Protein AF-A0A9P8I320-F1 (afdb_monomer_lite)

Foldseek 3Di:
DDDDDPPDDDDDDDDDDDDDDFDWDDFADDDDDDDDDDDDDDDDDPDDDDDDDDDDDDDDDDPPDDPPGTDGDGDDDDPVDDPDDDDCVVQAEDEDEALLVLLDPVVLVVVLVCCVPRNYAEYEYAHCQECSCVQWDADPVGDIDGDCPSVVSSQCSQVVSNHHYPDDPDDHYPSRDPDDDDPD

InterPro domains:
  IPR017853 Glycoside hydrolase superfamily [SSF51445] (92-182)
  IPR049166 Glycosyl hydrolases family 39, N-terminal catalytic domain [PF01229] (92-184)

Structure (mmCIF, N/CA/C/O backbone):
data_AF-A0A9P8I320-F1
#
_entry.id   AF-A0A9P8I320-F1
#
loop_
_atom_site.group_PDB
_atom_site.id
_atom_site.type_symbol
_atom_site.label_atom_id
_atom_site.label_alt_id
_atom_site.label_comp_id
_atom_site.label_asym_id
_atom_site.label_entity_id
_atom_site.label_seq_id
_atom_site.pdbx_PDB_ins_code
_atom_site.Cartn_x
_atom_site.Cartn_y
_atom_site.Cartn_z
_atom_site.occupancy
_atom_site.B_iso_or_equiv
_atom_site.auth_seq_id
_atom_site.auth_comp_id
_atom_site.auth_asym_id
_atom_site.auth_atom_id
_atom_site.pdbx_PDB_model_num
ATOM 1 N N . MET A 1 1 ? -2.604 4.672 -58.385 1.00 36.62 1 MET A N 1
ATOM 2 C CA . MET A 1 1 ? -2.497 5.898 -57.570 1.00 36.62 1 MET A CA 1
ATOM 3 C C . MET A 1 1 ? -2.166 5.416 -56.164 1.00 36.62 1 MET A C 1
ATOM 5 O O . MET A 1 1 ? -3.071 4.980 -55.477 1.00 36.62 1 MET A O 1
ATOM 9 N N . HIS A 1 2 ? -0.902 5.198 -55.786 1.00 30.98 2 HIS A N 1
ATOM 10 C CA . HIS A 1 2 ? 0.285 6.032 -56.037 1.00 30.98 2 HIS A CA 1
ATOM 11 C C . HIS A 1 2 ? 0.035 7.475 -55.585 1.00 30.98 2 HIS A C 1
ATOM 13 O O . HIS A 1 2 ? -0.591 8.242 -56.312 1.00 30.98 2 HIS A O 1
ATOM 19 N N . LEU A 1 3 ? 0.499 7.769 -54.370 1.00 36.59 3 LEU A N 1
ATOM 20 C CA . LEU A 1 3 ? 0.834 9.095 -53.864 1.00 36.59 3 LEU A CA 1
ATOM 21 C C . LEU A 1 3 ? 2.359 9.098 -53.687 1.00 36.59 3 LEU A C 1
ATOM 23 O O . LEU A 1 3 ? 2.920 8.080 -53.276 1.00 36.59 3 LEU A O 1
ATOM 27 N N . ASN A 1 4 ? 3.019 10.175 -54.104 1.00 37.72 4 ASN A N 1
ATOM 28 C CA . ASN A 1 4 ? 4.447 10.145 -54.418 1.00 37.72 4 ASN A CA 1
ATOM 29 C C . ASN A 1 4 ? 5.368 10.414 -53.222 1.00 37.72 4 ASN A C 1
ATOM 31 O O . ASN A 1 4 ? 5.025 11.150 -52.300 1.00 37.72 4 ASN A O 1
ATOM 35 N N . ASN A 1 5 ? 6.588 9.879 -53.328 1.00 41.97 5 ASN A N 1
ATOM 36 C CA . ASN A 1 5 ? 7.762 10.354 -52.602 1.00 41.97 5 ASN A CA 1
ATOM 37 C C . ASN A 1 5 ? 8.353 11.561 -53.346 1.00 41.97 5 ASN A C 1
ATOM 39 O O . ASN A 1 5 ? 9.176 11.362 -54.233 1.00 41.97 5 ASN A O 1
ATOM 43 N N . ASP A 1 6 ? 7.974 12.780 -52.973 1.00 44.53 6 ASP A N 1
ATOM 44 C CA . ASP A 1 6 ? 8.584 14.011 -53.495 1.00 44.53 6 ASP A CA 1
ATOM 45 C C . ASP A 1 6 ? 8.887 14.974 -52.331 1.00 44.53 6 ASP A C 1
ATOM 47 O O . ASP A 1 6 ? 8.221 15.985 -52.160 1.00 44.53 6 ASP A O 1
ATOM 51 N N . ASP A 1 7 ? 9.852 14.577 -51.490 1.00 38.03 7 ASP A N 1
ATOM 52 C CA . ASP A 1 7 ? 10.744 15.451 -50.691 1.00 38.03 7 ASP A CA 1
ATOM 53 C C . ASP A 1 7 ? 11.932 14.624 -50.121 1.00 38.03 7 ASP A C 1
ATOM 55 O O . ASP A 1 7 ? 12.409 14.808 -49.002 1.00 38.03 7 ASP A O 1
ATOM 59 N N . VAL A 1 8 ? 12.420 13.651 -50.907 1.00 40.72 8 VAL A N 1
ATOM 60 C CA . VAL A 1 8 ? 13.614 12.847 -50.585 1.00 40.72 8 VAL A CA 1
ATOM 61 C C . VAL A 1 8 ? 14.786 13.360 -51.416 1.00 40.72 8 VAL A C 1
ATOM 63 O O . VAL A 1 8 ? 15.060 12.860 -52.508 1.00 40.72 8 VAL A O 1
ATOM 66 N N . GLU A 1 9 ? 15.498 14.358 -50.897 1.00 37.97 9 GLU A N 1
ATOM 67 C CA . GLU A 1 9 ? 16.733 14.830 -51.524 1.00 37.97 9 GLU A CA 1
ATOM 68 C C . GLU A 1 9 ? 17.859 13.803 -51.286 1.00 37.97 9 GLU A C 1
ATOM 70 O O . GLU A 1 9 ? 18.467 13.730 -50.215 1.00 37.97 9 GLU A O 1
ATOM 75 N N . GLN A 1 10 ? 18.123 12.949 -52.282 1.00 34.44 10 GLN A N 1
ATOM 76 C CA . GLN A 1 10 ? 19.223 11.985 -52.214 1.00 34.44 10 GLN A CA 1
ATOM 77 C C . GLN A 1 10 ? 20.582 12.680 -52.355 1.00 34.44 10 GLN A C 1
ATOM 79 O O . GLN A 1 10 ? 21.052 12.939 -53.464 1.00 34.44 10 GLN A O 1
ATOM 84 N N . VAL A 1 11 ? 21.286 12.868 -51.238 1.00 38.50 11 VAL A N 1
ATOM 85 C CA . VAL A 1 11 ? 22.721 13.179 -51.257 1.00 38.50 11 VAL A CA 1
ATOM 86 C C . VAL A 1 11 ? 23.528 11.879 -51.266 1.00 38.50 11 VAL A C 1
ATOM 88 O O . VAL A 1 11 ? 23.790 11.261 -50.236 1.00 38.50 11 VAL A O 1
ATOM 91 N N . SER A 1 12 ? 23.942 11.460 -52.461 1.00 36.41 12 SER A N 1
ATOM 92 C CA . SER A 1 12 ? 24.859 10.334 -52.655 1.00 36.41 12 SER A CA 1
ATOM 93 C C . SER A 1 12 ? 26.286 10.692 -52.224 1.00 36.41 12 SER A C 1
ATOM 95 O O . SER A 1 12 ? 26.974 11.400 -52.961 1.00 36.41 12 SER A O 1
ATOM 97 N N . GLN A 1 13 ? 26.789 10.099 -51.134 1.00 37.16 13 GLN A N 1
ATOM 98 C CA . GLN A 1 13 ? 28.230 9.862 -50.951 1.00 37.16 13 GLN A CA 1
ATOM 99 C C . GLN A 1 13 ? 28.516 8.482 -50.335 1.00 37.16 13 GLN A C 1
ATOM 101 O O . GLN A 1 13 ? 27.941 8.088 -49.325 1.00 37.16 13 GLN A O 1
ATOM 106 N N . HIS A 1 14 ? 29.443 7.749 -50.957 1.00 33.88 14 HIS A N 1
ATOM 107 C CA . HIS A 1 14 ? 30.039 6.529 -50.410 1.00 33.88 14 HIS A CA 1
ATOM 108 C C . HIS A 1 14 ? 31.006 6.882 -49.267 1.00 33.88 14 HIS A C 1
ATOM 110 O O . HIS A 1 14 ? 31.969 7.613 -49.486 1.00 33.88 14 HIS A O 1
ATOM 116 N N . GLY A 1 15 ? 30.822 6.294 -48.083 1.00 30.23 15 GLY A N 1
ATOM 117 C CA . GLY A 1 15 ? 31.785 6.404 -46.984 1.00 30.23 15 GLY A CA 1
ATOM 118 C C . GLY A 1 15 ? 31.356 5.605 -45.755 1.00 30.23 15 GLY A C 1
ATOM 119 O O . GLY A 1 15 ? 30.268 5.812 -45.230 1.00 30.23 15 GLY A O 1
ATOM 120 N N . LYS A 1 16 ? 32.200 4.677 -45.287 1.00 37.59 16 LYS A N 1
ATOM 121 C CA . LYS A 1 16 ? 31.964 3.944 -44.031 1.00 37.59 16 LYS A CA 1
ATOM 122 C C . LYS A 1 16 ? 32.270 4.856 -42.837 1.00 37.59 16 LYS A C 1
ATOM 124 O O . LYS A 1 16 ? 33.415 5.271 -42.687 1.00 37.59 16 LYS A O 1
ATOM 129 N N . GLY A 1 17 ? 31.291 5.100 -41.969 1.00 32.34 17 GLY A N 1
ATOM 130 C CA . GLY A 1 17 ? 31.476 5.807 -40.697 1.00 32.34 17 GLY A CA 1
ATOM 131 C C . GLY A 1 17 ? 30.139 6.125 -40.025 1.00 32.34 17 GLY A C 1
ATOM 132 O O . GLY A 1 17 ? 29.169 6.408 -40.722 1.00 32.34 17 GLY A O 1
ATOM 133 N N . ASN A 1 18 ? 30.083 6.037 -38.691 1.00 36.25 18 ASN A N 1
ATOM 134 C CA . ASN A 1 18 ? 28.855 6.192 -37.900 1.00 36.25 18 ASN A CA 1
ATOM 135 C C . ASN A 1 18 ? 28.077 7.477 -38.236 1.00 36.25 18 ASN A C 1
ATOM 137 O O . ASN A 1 18 ? 28.612 8.583 -38.145 1.00 36.25 18 ASN A O 1
ATOM 141 N N . GLN A 1 19 ? 26.787 7.320 -38.540 1.00 34.03 19 GLN A N 1
ATOM 142 C CA . GLN A 1 19 ? 25.822 8.419 -38.571 1.00 34.03 19 GLN A CA 1
ATOM 143 C C . GLN A 1 19 ? 25.541 8.869 -37.131 1.00 34.03 19 GLN A C 1
ATOM 145 O O . GLN A 1 19 ? 25.132 8.059 -36.301 1.00 34.03 19 GLN A O 1
ATOM 150 N N . VAL A 1 20 ? 25.745 10.153 -36.837 1.00 36.03 20 VAL A N 1
ATOM 151 C CA . VAL A 1 20 ? 25.379 10.769 -35.5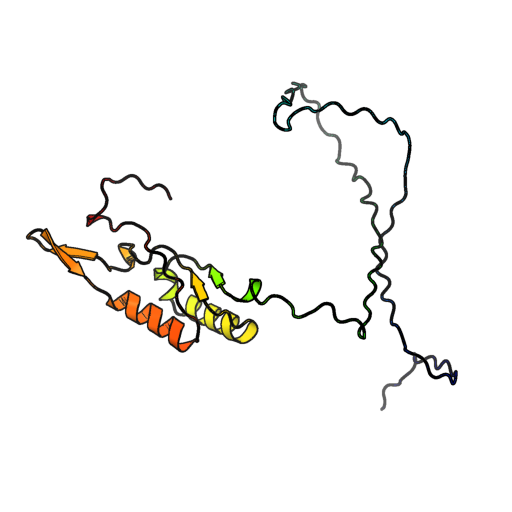52 1.00 36.03 20 VAL A CA 1
ATOM 152 C C . VAL A 1 20 ? 24.283 11.794 -35.822 1.00 36.03 20 VAL A C 1
ATOM 154 O O . VAL A 1 20 ? 24.563 12.884 -36.322 1.00 36.03 20 VAL A O 1
ATOM 157 N N . GLU A 1 21 ? 23.034 11.461 -35.494 1.00 34.62 21 GLU A N 1
ATOM 158 C CA . GLU A 1 21 ? 21.937 12.428 -35.563 1.00 34.62 21 GLU A CA 1
ATOM 159 C C . GLU A 1 21 ? 22.070 13.485 -34.459 1.00 34.62 21 GLU A C 1
ATOM 161 O O . GLU A 1 21 ? 22.210 13.179 -33.275 1.00 34.62 21 GLU A O 1
ATOM 166 N N . VAL A 1 22 ? 22.006 14.761 -34.852 1.00 37.31 22 VAL A N 1
ATOM 167 C CA . VAL A 1 22 ? 22.115 15.906 -33.938 1.00 37.31 22 VAL A CA 1
ATOM 168 C C . VAL A 1 22 ? 20.799 16.679 -33.924 1.00 37.31 22 VAL A C 1
ATOM 170 O O . VAL A 1 22 ? 20.597 17.614 -34.701 1.00 37.31 22 VAL A O 1
ATOM 173 N N . LEU A 1 23 ? 19.912 16.322 -32.994 1.00 33.72 23 LEU A N 1
ATOM 174 C CA . LEU A 1 23 ? 18.672 17.059 -32.744 1.00 33.72 23 LEU A CA 1
ATOM 175 C C . LEU A 1 23 ? 18.981 18.430 -32.109 1.00 33.72 23 LEU A C 1
ATOM 177 O O . LEU A 1 23 ? 19.353 18.537 -30.940 1.00 33.72 23 LEU A O 1
ATOM 181 N N . LYS A 1 24 ? 18.830 19.506 -32.892 1.00 29.12 24 LYS A N 1
ATOM 182 C CA . LYS A 1 24 ? 19.035 20.896 -32.447 1.00 29.12 24 LYS A CA 1
ATOM 183 C C . LYS A 1 24 ? 17.760 21.489 -31.839 1.00 29.12 24 LYS A C 1
ATOM 185 O O . LYS A 1 24 ? 16.979 22.125 -32.543 1.00 29.12 24 LYS A O 1
ATOM 190 N N . LEU A 1 25 ? 17.597 21.380 -30.521 1.00 31.30 25 LEU A N 1
ATOM 191 C CA . LEU A 1 25 ? 16.620 22.193 -29.787 1.00 31.30 25 LEU A CA 1
ATOM 192 C C . LEU A 1 25 ? 17.207 23.595 -29.535 1.00 31.30 25 LEU A C 1
ATOM 194 O O . LEU A 1 25 ? 18.276 23.713 -28.938 1.00 31.30 25 LEU A O 1
ATOM 198 N N . LYS A 1 26 ? 16.552 24.657 -30.026 1.00 28.31 26 LYS A N 1
ATOM 199 C CA . LYS A 1 26 ? 17.122 26.017 -30.094 1.00 28.31 26 LYS A CA 1
ATOM 200 C C . LYS A 1 26 ? 16.506 26.953 -29.050 1.00 28.31 26 LYS A C 1
ATOM 202 O O . LYS A 1 26 ? 15.301 27.162 -29.025 1.00 28.31 26 LYS A O 1
ATOM 207 N N . VAL A 1 27 ? 17.357 27.494 -28.185 1.00 36.00 27 VAL A N 1
ATOM 208 C CA . VAL A 1 27 ? 16.998 28.145 -26.913 1.00 36.00 27 VAL A CA 1
ATOM 209 C C . VAL A 1 27 ? 18.126 29.212 -26.689 1.00 36.00 27 VAL A C 1
ATOM 211 O O . VAL A 1 27 ? 19.282 28.818 -26.578 1.00 36.00 27 VAL A O 1
ATOM 214 N N . ALA A 1 28 ? 17.905 30.541 -26.751 1.00 32.84 28 ALA A N 1
ATOM 215 C CA . ALA A 1 28 ? 18.996 31.553 -26.894 1.00 32.84 28 ALA A CA 1
ATOM 216 C C . ALA A 1 28 ? 19.154 32.607 -25.756 1.00 32.84 28 ALA A C 1
ATOM 218 O O . ALA A 1 28 ? 18.221 33.357 -25.471 1.00 32.84 28 ALA A O 1
ATOM 219 N N . CYS A 1 29 ? 20.349 32.695 -25.141 1.00 29.56 29 CYS A N 1
ATOM 220 C CA . CYS A 1 29 ? 20.708 33.616 -24.047 1.00 29.56 29 CYS A CA 1
ATOM 221 C C . CYS A 1 29 ? 22.223 33.907 -24.032 1.00 29.56 29 CYS A C 1
ATOM 223 O O . CYS A 1 29 ? 23.034 32.983 -24.070 1.00 29.56 29 CYS A O 1
ATOM 225 N N . LEU A 1 30 ? 22.580 35.191 -23.954 1.00 36.81 30 LEU A N 1
ATOM 226 C CA . LEU A 1 30 ? 23.921 35.782 -23.811 1.00 36.81 30 LEU A CA 1
ATOM 227 C C . LEU A 1 30 ? 23.720 36.935 -22.799 1.00 36.81 30 LEU A C 1
ATOM 229 O O . LEU A 1 30 ? 22.778 37.697 -22.980 1.00 36.81 30 LEU A O 1
ATOM 233 N N . GLY A 1 31 ? 24.399 37.050 -21.651 1.00 40.03 31 GLY A N 1
ATOM 234 C CA . GLY A 1 31 ? 25.850 37.191 -21.442 1.00 40.03 31 GLY A CA 1
ATOM 235 C C . GLY A 1 31 ? 26.200 38.693 -21.323 1.00 40.03 31 GLY A C 1
ATOM 236 O O . GLY A 1 31 ? 25.778 39.453 -22.182 1.00 40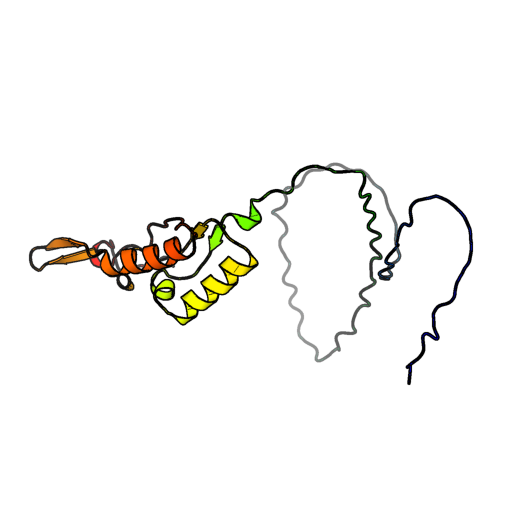.03 31 GLY A O 1
ATOM 237 N N . GLY A 1 32 ? 26.934 39.215 -20.328 1.00 39.69 32 GLY A N 1
ATOM 238 C CA . GLY A 1 32 ? 27.569 38.634 -19.131 1.00 39.69 32 GLY A CA 1
ATOM 239 C C . GLY A 1 32 ? 28.511 39.654 -18.432 1.00 39.69 32 GLY A C 1
ATOM 240 O O . GLY A 1 32 ? 28.557 40.804 -18.856 1.00 39.69 32 GLY A O 1
ATOM 241 N N . LEU A 1 33 ? 29.314 39.193 -17.450 1.00 37.56 33 LEU A N 1
ATOM 242 C CA . LEU A 1 33 ? 30.439 39.899 -16.765 1.00 37.56 33 LEU A CA 1
ATOM 243 C C . LEU A 1 33 ? 30.022 41.100 -15.863 1.00 37.56 33 LEU A C 1
ATOM 245 O O . LEU A 1 33 ? 28.975 41.692 -16.068 1.00 37.56 33 LEU A O 1
ATOM 249 N N . VAL A 1 34 ? 30.725 41.484 -14.783 1.00 34.09 34 VAL A N 1
ATOM 250 C CA . VAL A 1 34 ? 32.181 41.534 -14.501 1.00 34.09 34 VAL A CA 1
ATOM 251 C C . VAL A 1 34 ? 32.477 41.275 -13.002 1.00 34.09 34 VAL A C 1
ATOM 253 O O . VAL A 1 34 ? 31.677 41.665 -12.159 1.00 34.09 34 VAL A O 1
ATOM 256 N N . GLY A 1 35 ? 33.669 40.755 -12.658 1.00 28.66 35 GLY A N 1
ATOM 257 C CA . GLY A 1 35 ? 34.344 41.102 -11.387 1.00 28.66 35 GLY A CA 1
ATOM 258 C C . GLY A 1 35 ? 34.787 39.946 -10.481 1.00 28.66 35 GLY A C 1
ATOM 259 O O . GLY A 1 35 ? 33.994 39.412 -9.713 1.00 28.66 35 GLY A O 1
ATOM 260 N N . CYS A 1 36 ? 36.085 39.623 -10.487 1.00 32.25 36 CYS A N 1
ATOM 261 C CA . CYS A 1 36 ? 36.699 38.754 -9.475 1.00 32.25 36 CYS A CA 1
ATOM 262 C C . CYS A 1 36 ? 37.132 39.553 -8.235 1.00 32.25 36 CYS A C 1
ATOM 264 O O . CYS A 1 36 ? 37.856 40.537 -8.366 1.00 32.25 36 CYS A O 1
ATOM 266 N N . SER A 1 37 ? 36.831 39.045 -7.040 1.00 27.95 37 SER A N 1
ATOM 267 C CA . SER A 1 37 ? 37.691 39.212 -5.861 1.00 27.95 37 SER A CA 1
ATOM 268 C C . SER A 1 37 ? 37.492 38.031 -4.913 1.00 27.95 37 SER A C 1
ATOM 270 O O . SER A 1 37 ? 36.361 37.632 -4.645 1.00 27.95 37 SER A O 1
ATOM 272 N N . LEU A 1 38 ? 38.592 37.444 -4.440 1.00 36.81 38 LEU A N 1
ATOM 273 C CA . LEU A 1 38 ? 38.580 36.281 -3.559 1.00 36.81 38 LEU A CA 1
ATOM 274 C C . LEU A 1 38 ? 38.792 36.742 -2.109 1.00 36.81 38 LEU A C 1
ATOM 276 O O . LEU A 1 38 ? 39.918 37.032 -1.712 1.00 36.81 38 LEU A O 1
ATOM 280 N N . THR A 1 39 ? 37.732 36.774 -1.302 1.00 29.31 39 THR A N 1
ATOM 281 C CA . THR A 1 39 ? 37.835 36.959 0.155 1.00 29.31 39 THR A CA 1
ATOM 282 C C . THR A 1 39 ? 36.974 35.938 0.888 1.00 29.31 39 THR A C 1
ATOM 284 O O . THR A 1 39 ? 35.750 36.021 0.929 1.00 29.31 39 THR A O 1
ATOM 287 N N . TRP A 1 40 ? 37.641 34.956 1.495 1.00 31.84 40 TRP A N 1
ATOM 288 C CA . TRP A 1 40 ? 37.019 34.001 2.407 1.00 31.84 40 TRP A CA 1
ATOM 289 C C . TRP A 1 40 ? 36.684 34.677 3.740 1.00 31.84 40 TRP A C 1
ATOM 291 O O . TRP A 1 40 ? 37.588 34.990 4.510 1.00 31.84 40 TRP A O 1
ATOM 301 N N . LEU A 1 41 ? 35.395 34.826 4.044 1.00 35.44 41 LEU A N 1
ATOM 302 C CA . LEU A 1 41 ? 34.888 35.032 5.402 1.00 35.44 41 LEU A CA 1
ATOM 303 C C . LEU A 1 41 ? 33.567 34.272 5.552 1.00 35.44 41 LEU A C 1
ATOM 305 O O . LEU A 1 41 ? 32.597 34.541 4.845 1.00 35.44 41 LEU A O 1
ATOM 309 N N . ALA A 1 42 ? 33.539 33.297 6.458 1.00 39.78 42 ALA A N 1
ATOM 310 C CA . ALA A 1 42 ? 32.361 32.474 6.696 1.00 39.78 42 ALA A CA 1
ATOM 311 C C . ALA A 1 42 ? 31.256 33.274 7.409 1.00 39.78 42 ALA A C 1
ATOM 313 O O . ALA A 1 42 ? 31.505 33.901 8.438 1.00 39.78 42 ALA A O 1
ATOM 314 N N . ARG A 1 43 ? 30.019 33.190 6.906 1.00 35.66 43 ARG A N 1
ATOM 315 C CA . ARG A 1 43 ? 28.794 33.535 7.648 1.00 35.66 43 ARG A CA 1
ATOM 316 C C . ARG A 1 43 ? 27.776 32.397 7.471 1.00 35.66 43 ARG A C 1
ATOM 318 O O . ARG A 1 43 ? 27.620 31.927 6.343 1.00 35.66 43 ARG A O 1
ATOM 325 N N . PRO A 1 44 ? 27.128 31.909 8.545 1.00 37.50 44 PRO A N 1
ATOM 326 C CA . PRO A 1 44 ? 26.142 30.835 8.453 1.00 37.50 44 PRO A CA 1
ATOM 327 C C . PRO A 1 44 ? 24.846 31.298 7.766 1.00 37.50 44 PRO A C 1
ATOM 329 O O . PRO A 1 44 ? 24.483 32.469 7.800 1.00 37.50 44 PRO A O 1
ATOM 332 N N . MET A 1 45 ? 24.155 30.348 7.134 1.00 36.75 45 MET A N 1
ATOM 333 C CA . MET A 1 45 ? 23.139 30.577 6.092 1.00 36.75 45 MET A CA 1
ATOM 334 C C . MET A 1 45 ? 21.747 31.020 6.594 1.00 36.75 45 MET A C 1
ATOM 336 O O . MET A 1 45 ? 20.838 31.154 5.785 1.00 36.75 45 MET A O 1
ATOM 340 N N . TRP A 1 46 ? 21.543 31.216 7.900 1.00 46.53 46 TRP A N 1
ATOM 341 C CA . TRP A 1 46 ? 20.199 31.369 8.485 1.00 46.53 46 TRP A CA 1
ATOM 342 C C . TRP A 1 46 ? 19.873 32.767 9.038 1.00 46.53 46 TRP A C 1
ATOM 344 O O . TRP A 1 46 ? 18.753 32.986 9.483 1.00 46.53 46 TRP A O 1
ATOM 354 N N . GLU A 1 47 ? 20.803 33.725 8.959 1.00 39.97 47 GLU A N 1
ATOM 355 C CA . GLU A 1 47 ? 20.637 35.070 9.532 1.00 39.97 47 GLU A CA 1
ATOM 356 C C . GLU A 1 47 ? 20.630 36.162 8.441 1.00 39.97 47 GLU A C 1
ATOM 358 O O . GLU A 1 47 ? 21.612 36.884 8.238 1.00 39.97 47 GLU A O 1
ATOM 363 N N . GLN A 1 48 ? 19.515 36.272 7.711 1.00 43.09 48 GLN A N 1
ATOM 364 C CA . GLN A 1 48 ? 19.157 37.479 6.954 1.00 43.09 48 GLN A CA 1
ATOM 365 C C . GLN A 1 48 ? 17.675 37.804 7.158 1.00 43.09 48 GLN A C 1
ATOM 367 O O . GLN A 1 48 ? 16.793 37.164 6.588 1.00 43.09 48 GLN A O 1
ATOM 372 N N . GLU A 1 49 ? 17.420 38.818 7.981 1.00 39.62 49 GLU A N 1
ATOM 373 C CA . GLU A 1 49 ? 16.098 39.414 8.157 1.00 39.62 49 GLU A CA 1
ATOM 374 C C . GLU A 1 49 ? 15.624 40.053 6.842 1.00 39.62 49 GLU A C 1
ATOM 376 O O . GLU A 1 49 ? 16.376 40.775 6.182 1.00 39.62 49 GLU A O 1
ATOM 381 N N . ILE A 1 50 ? 14.365 39.818 6.467 1.00 37.94 50 ILE A N 1
ATOM 382 C CA . ILE A 1 50 ? 13.743 40.459 5.303 1.00 37.94 50 ILE A CA 1
ATOM 383 C C . ILE A 1 50 ? 13.093 41.772 5.769 1.00 37.94 50 ILE A C 1
ATOM 385 O O . ILE A 1 50 ? 12.155 41.723 6.569 1.00 37.94 50 ILE A O 1
ATOM 389 N N . PRO A 1 51 ? 13.524 42.950 5.278 1.00 33.62 51 PRO A N 1
ATOM 390 C CA . PRO A 1 51 ? 12.893 44.209 5.646 1.00 33.62 51 PRO A CA 1
ATOM 391 C C . PRO A 1 51 ? 11.524 44.348 4.965 1.00 33.62 51 PRO A C 1
ATOM 393 O O . PRO A 1 51 ? 11.426 44.443 3.741 1.00 33.62 51 PRO A O 1
ATOM 396 N N . VAL A 1 52 ? 10.455 44.429 5.762 1.00 36.44 52 VAL A N 1
ATOM 397 C CA . VAL A 1 52 ? 9.134 44.858 5.277 1.00 36.44 52 VAL A CA 1
ATOM 398 C C . VAL A 1 52 ? 9.176 46.363 5.011 1.00 36.44 52 VAL A C 1
ATOM 400 O O . VAL A 1 52 ? 9.029 47.182 5.917 1.00 36.44 52 VAL A O 1
ATOM 403 N N . ALA A 1 53 ? 9.379 46.730 3.747 1.00 37.91 53 ALA A N 1
ATOM 404 C CA . ALA A 1 53 ? 9.229 48.101 3.279 1.00 37.91 53 ALA A CA 1
ATOM 405 C C . ALA A 1 53 ? 7.742 48.408 3.032 1.00 37.91 53 ALA A C 1
ATOM 407 O O . ALA A 1 53 ? 7.156 47.990 2.031 1.00 37.91 53 ALA A O 1
ATOM 408 N N . THR A 1 54 ? 7.119 49.154 3.942 1.00 45.88 54 THR A N 1
ATOM 409 C CA . THR A 1 54 ? 5.772 49.697 3.751 1.00 45.88 54 THR A CA 1
ATOM 410 C C . THR A 1 54 ? 5.793 50.826 2.720 1.00 45.88 54 THR A C 1
ATOM 412 O O . THR A 1 54 ? 6.128 51.966 3.033 1.00 45.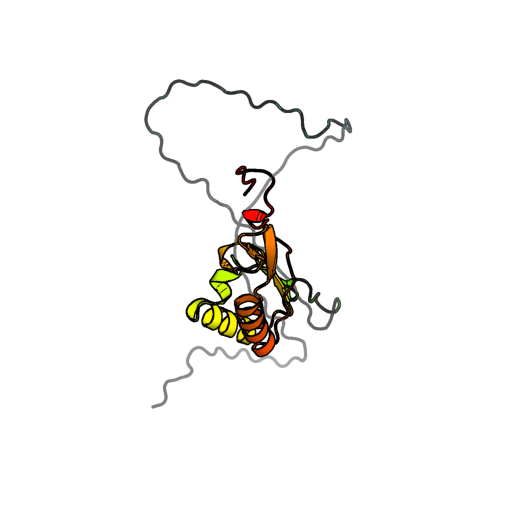88 54 THR A O 1
ATOM 415 N N . HIS A 1 55 ? 5.367 50.540 1.488 1.00 36.56 55 HIS A N 1
ATOM 416 C CA . HIS A 1 55 ? 5.070 51.576 0.499 1.00 36.56 55 HIS A CA 1
ATOM 417 C C . HIS A 1 55 ? 3.567 51.674 0.236 1.00 36.56 55 HIS A C 1
ATOM 419 O O . HIS A 1 55 ? 2.911 50.703 -0.135 1.00 36.56 55 HIS A O 1
ATOM 425 N N . GLY A 1 56 ? 3.025 52.877 0.454 1.00 34.47 56 GLY A N 1
ATOM 426 C CA . GLY A 1 56 ? 1.645 53.214 0.117 1.00 34.47 56 GLY A CA 1
ATOM 427 C C . GLY A 1 56 ? 1.399 53.079 -1.386 1.00 34.47 56 GLY A C 1
ATOM 428 O O . GLY A 1 56 ? 2.268 53.393 -2.199 1.00 34.47 56 GLY A O 1
ATOM 429 N N . GLY A 1 57 ? 0.222 52.578 -1.752 1.00 41.53 57 GLY A N 1
ATOM 430 C CA . GLY A 1 57 ? -0.056 52.183 -3.128 1.00 41.53 57 GLY A CA 1
ATOM 431 C C . GLY A 1 57 ? -0.253 53.352 -4.095 1.00 41.53 57 GLY A C 1
ATOM 432 O O . GLY A 1 57 ? -0.894 54.348 -3.763 1.00 41.53 57 GLY A O 1
ATOM 433 N N . LEU A 1 58 ? 0.178 53.148 -5.341 1.00 35.97 58 LEU A N 1
ATOM 434 C CA . LEU A 1 58 ? -0.384 53.805 -6.520 1.00 35.97 58 LEU A CA 1
ATOM 435 C C . LEU A 1 58 ? -0.625 52.771 -7.629 1.00 35.97 58 LEU A C 1
ATOM 437 O O . LEU A 1 58 ? 0.280 52.341 -8.329 1.00 35.97 58 LEU A O 1
ATOM 441 N N . ARG A 1 59 ? -1.895 52.380 -7.740 1.00 38.09 59 ARG A N 1
ATOM 442 C CA . ARG A 1 59 ? -2.658 52.157 -8.976 1.00 38.09 59 ARG A CA 1
ATOM 443 C C . ARG A 1 59 ? -1.864 51.888 -10.277 1.00 38.09 59 ARG A C 1
ATOM 445 O O . ARG A 1 59 ? -1.604 52.818 -11.029 1.00 38.09 59 ARG A O 1
ATOM 452 N N . GLY A 1 60 ? -1.712 50.603 -10.602 1.00 44.09 60 GLY A N 1
ATOM 453 C CA . GLY A 1 60 ? -1.687 50.084 -11.977 1.00 44.09 60 GLY A CA 1
ATOM 454 C C . GLY A 1 60 ? -0.447 50.393 -12.816 1.00 44.09 60 GLY A C 1
ATOM 455 O O . GLY A 1 60 ? -0.434 51.376 -13.545 1.00 44.09 60 GLY A O 1
ATOM 456 N N . GLU A 1 61 ? 0.497 49.454 -12.828 1.00 43.03 61 GLU A N 1
ATOM 457 C CA . GLU A 1 61 ? 1.465 49.287 -13.914 1.00 43.03 61 GLU A CA 1
ATOM 458 C C . GLU A 1 61 ? 1.385 47.832 -14.396 1.00 43.03 61 GLU A C 1
ATOM 460 O O . GLU A 1 61 ? 1.158 46.923 -13.591 1.00 43.03 61 GLU A O 1
ATOM 465 N N . GLN A 1 62 ? 1.469 47.610 -15.706 1.00 45.22 62 GLN A N 1
ATOM 466 C CA . GLN A 1 62 ? 1.329 46.272 -16.290 1.00 45.22 62 GLN A CA 1
ATOM 467 C C . GLN A 1 62 ? 2.648 45.502 -16.169 1.00 45.22 62 GLN A C 1
ATOM 469 O O . GLN A 1 62 ? 3.713 46.072 -16.397 1.00 45.22 62 GLN A O 1
ATOM 474 N N . ASP A 1 63 ? 2.576 44.203 -15.860 1.00 44.28 63 ASP A N 1
ATOM 475 C CA . ASP A 1 63 ? 3.742 43.312 -15.818 1.00 44.28 63 ASP A CA 1
ATOM 476 C C . ASP A 1 63 ? 4.329 43.158 -17.236 1.00 44.28 63 ASP A C 1
ATOM 478 O O . ASP A 1 63 ? 3.938 42.296 -18.029 1.00 44.28 63 ASP A O 1
ATOM 482 N N . ALA A 1 64 ? 5.238 44.067 -17.594 1.00 47.03 64 ALA A N 1
ATOM 483 C CA . ALA A 1 64 ? 5.928 44.075 -18.873 1.00 47.03 64 ALA A CA 1
ATOM 484 C C . ALA A 1 64 ? 6.908 42.896 -18.911 1.00 47.03 64 ALA A C 1
ATOM 486 O O . ALA A 1 64 ? 8.031 42.983 -18.413 1.00 47.03 64 ALA A O 1
ATOM 487 N N . GLY A 1 65 ? 6.444 41.781 -19.482 1.00 52.34 65 GLY A N 1
ATOM 488 C CA . GLY A 1 65 ? 7.129 40.491 -19.459 1.00 52.34 65 GLY A CA 1
ATOM 489 C C . GLY A 1 65 ? 8.613 40.580 -19.811 1.00 52.34 65 GLY A C 1
ATOM 490 O O . GLY A 1 65 ? 8.985 40.845 -20.957 1.00 52.34 65 GLY A O 1
ATOM 491 N N . LEU A 1 66 ? 9.462 40.305 -18.819 1.00 54.25 66 LEU A N 1
ATOM 492 C CA . LEU A 1 66 ? 10.900 40.169 -19.015 1.00 54.25 66 LEU A CA 1
ATOM 493 C C . LEU A 1 66 ? 11.163 39.020 -20.005 1.00 54.25 66 LEU A C 1
ATOM 495 O O . LEU A 1 66 ? 10.594 37.935 -19.843 1.00 54.25 66 LEU A O 1
ATOM 499 N N . PRO A 1 67 ? 12.016 39.211 -21.027 1.00 57.72 67 PRO A N 1
ATOM 500 C CA . PRO A 1 67 ? 12.269 38.170 -22.008 1.00 57.72 67 PRO A CA 1
ATOM 501 C C . PRO A 1 67 ? 12.970 36.996 -21.326 1.00 57.72 67 PRO A C 1
ATOM 503 O O . PRO A 1 67 ? 14.125 37.113 -20.911 1.00 57.72 67 PRO A O 1
ATOM 506 N N . HIS A 1 68 ? 12.292 35.847 -21.244 1.00 64.94 68 HIS A N 1
ATOM 507 C CA . HIS A 1 68 ? 12.913 34.607 -20.791 1.00 64.94 68 HIS A CA 1
ATOM 508 C C . HIS A 1 68 ? 13.894 34.122 -21.865 1.00 64.94 68 HIS A C 1
ATOM 510 O O . HIS A 1 68 ? 13.605 33.251 -22.688 1.00 64.94 68 HIS A O 1
ATOM 516 N N . ALA A 1 69 ? 15.082 34.720 -21.860 1.00 69.38 69 ALA A N 1
ATOM 517 C CA . ALA A 1 69 ? 16.206 34.278 -22.652 1.00 69.38 69 ALA A CA 1
ATOM 518 C C . ALA A 1 69 ? 16.513 32.816 -22.302 1.00 69.38 69 ALA A C 1
ATOM 520 O O . ALA A 1 69 ? 16.297 32.328 -21.193 1.00 69.38 69 ALA A O 1
ATOM 521 N N . THR A 1 70 ? 16.941 32.064 -23.290 1.00 70.62 70 THR A N 1
ATOM 522 C CA . THR A 1 70 ? 16.735 30.621 -23.334 1.00 70.62 70 THR A CA 1
ATOM 523 C C . THR A 1 70 ? 18.090 29.902 -23.481 1.00 70.62 70 THR A C 1
ATOM 525 O O . THR A 1 70 ? 19.021 30.463 -24.035 1.00 70.62 70 THR A O 1
ATOM 528 N N . VAL A 1 71 ? 18.303 28.687 -22.963 1.00 84.31 71 VAL A N 1
ATOM 529 C CA . VAL A 1 71 ? 19.665 28.095 -22.908 1.00 84.31 71 VAL A CA 1
ATOM 530 C C . VAL A 1 71 ? 19.772 26.828 -23.757 1.00 84.31 71 VAL A C 1
ATOM 532 O O . VAL A 1 71 ? 19.265 25.779 -23.366 1.00 84.31 71 VAL A O 1
ATOM 535 N N . THR A 1 72 ? 20.398 26.920 -24.944 1.00 89.75 72 THR A N 1
ATOM 536 C CA . THR A 1 72 ? 20.548 25.784 -25.879 1.00 89.75 72 THR A CA 1
ATOM 537 C C . THR A 1 72 ? 21.451 24.757 -25.224 1.00 89.75 72 THR A C 1
ATOM 539 O O . THR A 1 72 ? 22.676 24.877 -25.237 1.00 89.75 72 THR A O 1
ATOM 542 N N . ARG A 1 73 ? 20.837 23.729 -24.643 1.00 92.62 73 ARG A N 1
ATOM 543 C CA . ARG A 1 73 ? 21.556 22.615 -24.047 1.00 92.62 73 ARG A CA 1
ATOM 544 C C . ARG A 1 73 ? 21.853 21.579 -25.123 1.00 92.62 73 ARG A C 1
ATOM 546 O O . ARG A 1 73 ? 20.984 20.794 -25.489 1.00 92.62 73 ARG A O 1
ATOM 553 N N . LEU A 1 74 ? 23.097 21.546 -25.592 1.00 93.62 74 LEU A N 1
ATOM 554 C CA . LEU A 1 74 ? 23.589 20.414 -26.369 1.00 93.62 74 LEU A CA 1
ATOM 555 C C . LEU A 1 74 ? 23.770 19.212 -25.433 1.00 93.62 74 LEU A C 1
ATOM 557 O O . LEU A 1 74 ? 24.533 19.283 -24.470 1.00 93.62 74 LEU A O 1
ATOM 561 N N . VAL A 1 75 ? 23.092 18.107 -25.730 1.00 93.31 75 VAL A N 1
ATOM 562 C CA . VAL A 1 75 ? 23.329 16.804 -25.097 1.00 93.31 75 VAL A CA 1
ATOM 563 C C . VAL A 1 75 ? 24.024 15.917 -26.124 1.00 93.31 75 VAL A C 1
ATOM 565 O O . VAL A 1 75 ? 23.610 15.870 -27.279 1.00 93.31 75 VAL A O 1
ATOM 568 N N . ARG A 1 76 ? 25.101 15.243 -25.716 1.00 92.81 76 ARG A N 1
ATOM 569 C CA . ARG A 1 76 ? 25.769 14.209 -26.512 1.00 92.81 76 ARG A CA 1
ATOM 570 C C . ARG A 1 76 ? 25.605 12.881 -25.788 1.00 92.81 76 ARG A C 1
ATOM 572 O O . ARG A 1 76 ? 25.832 12.827 -24.582 1.00 92.81 76 ARG A O 1
ATOM 579 N N . ALA A 1 77 ? 25.230 11.848 -26.526 1.00 91.69 77 ALA A N 1
ATOM 580 C CA . ALA A 1 77 ? 25.215 10.470 -26.069 1.00 91.69 77 ALA A CA 1
ATOM 581 C C . ALA A 1 77 ? 26.055 9.645 -27.045 1.00 91.69 77 ALA A C 1
ATOM 583 O O . ALA A 1 77 ? 25.993 9.873 -28.252 1.00 91.69 77 ALA A O 1
ATOM 584 N N . ASP A 1 78 ? 26.844 8.725 -26.506 1.00 94.31 78 ASP A N 1
ATOM 585 C CA . ASP A 1 78 ? 27.603 7.737 -27.262 1.00 94.31 78 ASP A CA 1
ATOM 586 C C . ASP A 1 78 ? 27.058 6.364 -26.861 1.00 94.31 78 ASP A C 1
ATOM 588 O O . ASP A 1 78 ? 26.957 6.067 -25.668 1.00 94.31 78 ASP A O 1
ATOM 592 N N . LEU A 1 79 ? 26.622 5.573 -27.841 1.00 92.75 79 LEU A N 1
ATOM 593 C CA . LEU A 1 79 ? 25.971 4.284 -27.598 1.00 92.75 79 LEU A CA 1
ATOM 594 C C . LEU A 1 79 ? 26.983 3.172 -27.293 1.00 92.75 79 LEU A C 1
ATOM 596 O O . LEU A 1 79 ? 26.611 2.180 -26.666 1.00 92.75 79 LEU A O 1
ATOM 600 N N . ASP A 1 80 ? 28.252 3.361 -27.662 1.00 95.75 80 ASP A N 1
ATOM 601 C CA . ASP A 1 80 ? 29.330 2.408 -27.389 1.00 95.75 80 ASP A CA 1
ATOM 602 C C . ASP A 1 80 ? 29.911 2.585 -25.964 1.00 95.75 80 ASP A C 1
ATOM 604 O O . ASP A 1 80 ? 30.672 1.743 -25.480 1.00 95.75 80 ASP A O 1
ATOM 608 N N . VAL A 1 81 ? 29.526 3.653 -25.246 1.00 91.88 81 VAL A N 1
ATOM 609 C CA . VAL A 1 81 ? 30.030 4.002 -23.903 1.00 91.88 81 VAL A CA 1
ATOM 610 C C . VAL A 1 81 ? 28.952 3.796 -22.830 1.00 91.88 81 VAL A C 1
ATOM 612 O O . VAL A 1 81 ? 28.217 4.708 -22.446 1.00 91.88 81 VAL A O 1
ATOM 615 N N . VAL A 1 82 ? 28.878 2.578 -22.289 1.00 92.81 82 VAL A N 1
ATOM 616 C CA . VAL A 1 82 ? 27.900 2.206 -21.250 1.00 92.81 82 VAL A CA 1
ATOM 617 C C . VAL A 1 82 ? 28.417 2.536 -19.843 1.00 92.81 82 VAL A C 1
ATOM 619 O O . VAL A 1 82 ? 29.362 1.922 -19.355 1.00 92.81 82 VAL A O 1
ATOM 622 N N . ALA A 1 83 ? 27.748 3.461 -19.147 1.00 89.75 83 ALA A N 1
ATOM 623 C CA . ALA A 1 83 ? 28.113 3.880 -17.786 1.00 89.75 83 ALA A CA 1
ATOM 624 C C . ALA A 1 83 ? 27.757 2.863 -16.676 1.00 89.75 83 ALA A C 1
ATOM 626 O O . ALA A 1 83 ? 28.299 2.936 -15.574 1.00 89.75 83 ALA A O 1
ATOM 627 N N . GLY A 1 84 ? 26.835 1.931 -16.940 1.00 91.56 84 GLY A N 1
ATOM 628 C CA . GLY A 1 84 ? 26.394 0.905 -15.990 1.00 91.56 84 GLY A CA 1
ATOM 629 C C . GLY A 1 84 ? 24.887 0.641 -16.043 1.00 91.56 84 GLY A C 1
ATOM 630 O O . GLY A 1 84 ? 24.165 1.206 -16.862 1.00 91.56 84 GLY A O 1
ATOM 631 N N . LYS A 1 85 ? 24.393 -0.233 -15.157 1.00 93.38 85 LYS A N 1
ATOM 632 C CA . LYS A 1 85 ? 22.959 -0.545 -15.057 1.00 93.38 85 LYS A CA 1
ATOM 633 C C . LYS A 1 85 ? 22.214 0.572 -14.316 1.00 93.38 85 LYS A C 1
ATOM 635 O O . LYS A 1 85 ? 22.598 0.933 -13.206 1.00 93.38 85 LYS A O 1
ATOM 640 N N . HIS A 1 86 ? 21.111 1.059 -14.888 1.00 92.56 86 HIS A N 1
ATOM 641 C CA . HIS A 1 86 ? 20.214 1.998 -14.207 1.00 92.56 86 HIS A CA 1
ATOM 642 C C . HIS A 1 86 ? 19.644 1.414 -12.904 1.00 92.56 86 HIS A C 1
ATOM 644 O O . HIS A 1 86 ? 19.370 0.214 -12.796 1.00 92.56 86 HIS A O 1
ATOM 650 N N . SER A 1 87 ? 19.450 2.274 -11.903 1.00 93.94 87 SER A N 1
ATOM 651 C CA . SER A 1 87 ? 18.888 1.873 -10.617 1.00 93.94 87 SER A CA 1
ATOM 652 C C . SER A 1 87 ? 17.388 1.578 -10.737 1.00 93.94 87 SER A C 1
ATOM 654 O O . SER A 1 87 ? 16.616 2.368 -11.270 1.00 93.94 87 SER A O 1
ATOM 656 N N . ALA A 1 88 ? 16.952 0.447 -10.180 1.00 92.12 88 ALA A N 1
ATOM 657 C CA . ALA A 1 88 ? 15.534 0.076 -10.119 1.00 92.12 88 ALA A CA 1
ATOM 658 C C . ALA A 1 88 ? 14.783 0.732 -8.939 1.00 92.12 88 ALA A C 1
ATOM 660 O O . ALA A 1 88 ? 13.637 0.389 -8.668 1.00 92.12 88 ALA A O 1
ATOM 661 N N . VAL A 1 89 ? 15.429 1.643 -8.197 1.00 94.56 89 VAL A N 1
ATOM 662 C CA . VAL A 1 89 ? 14.864 2.270 -6.988 1.00 94.56 89 VAL A CA 1
ATOM 663 C C . VAL A 1 89 ? 13.560 3.033 -7.267 1.00 94.56 89 VAL A C 1
ATOM 665 O O . VAL A 1 89 ? 12.621 2.811 -6.505 1.00 94.56 89 VAL A O 1
ATOM 668 N N . PRO A 1 90 ? 13.428 3.833 -8.350 1.00 93.25 90 PRO A N 1
ATOM 669 C CA . PRO A 1 90 ? 12.172 4.525 -8.658 1.00 93.25 90 PRO A CA 1
ATOM 670 C C . PRO A 1 90 ? 10.987 3.588 -8.934 1.00 93.25 90 PRO A C 1
ATOM 672 O O . PRO A 1 90 ? 9.849 4.016 -8.820 1.00 93.25 90 PRO A O 1
ATOM 675 N N . LEU A 1 91 ? 11.247 2.319 -9.273 1.00 93.50 91 LEU A N 1
ATOM 676 C CA . LEU A 1 91 ? 10.239 1.306 -9.612 1.00 93.50 91 LEU A CA 1
ATOM 677 C C . LEU A 1 91 ? 9.957 0.328 -8.454 1.00 93.50 91 LEU A C 1
ATOM 679 O O . LEU A 1 91 ? 9.259 -0.671 -8.626 1.00 93.50 91 LEU A O 1
ATOM 683 N N . ARG A 1 92 ? 10.517 0.565 -7.258 1.00 95.31 92 ARG A N 1
ATOM 684 C CA . ARG A 1 92 ? 10.331 -0.346 -6.117 1.00 95.31 92 ARG A CA 1
ATOM 685 C C . ARG A 1 92 ? 8.991 -0.179 -5.412 1.00 95.31 92 ARG A C 1
ATOM 687 O O . ARG A 1 92 ? 8.363 -1.191 -5.126 1.00 95.31 92 ARG A O 1
ATOM 694 N N . VAL A 1 93 ? 8.596 1.048 -5.075 1.00 96.44 93 VAL A N 1
ATOM 695 C CA . VAL A 1 93 ? 7.464 1.317 -4.171 1.00 96.44 93 VAL A CA 1
ATOM 696 C C . VAL A 1 93 ? 6.626 2.470 -4.713 1.00 96.44 93 VAL A C 1
ATOM 698 O O . VAL A 1 93 ? 7.190 3.503 -5.068 1.00 96.44 93 VAL A O 1
ATOM 701 N N . ILE A 1 94 ? 5.302 2.316 -4.706 1.00 96.56 94 ILE A N 1
ATOM 702 C CA . ILE A 1 94 ? 4.338 3.417 -4.856 1.00 96.56 94 ILE A CA 1
ATOM 703 C C . ILE A 1 94 ? 3.662 3.749 -3.529 1.00 96.56 94 ILE A C 1
ATOM 705 O O . ILE A 1 94 ? 3.479 2.879 -2.679 1.00 96.56 94 ILE A O 1
ATOM 709 N N . GLY A 1 95 ? 3.281 5.014 -3.366 1.00 95.12 95 GLY A N 1
ATOM 710 C CA . GLY A 1 95 ? 2.317 5.430 -2.352 1.00 95.12 95 GLY A CA 1
ATOM 711 C C . GLY A 1 95 ? 0.899 5.416 -2.920 1.00 95.12 95 GLY A C 1
ATOM 712 O O . GLY A 1 95 ? 0.702 5.690 -4.102 1.00 95.12 95 GLY A O 1
ATOM 713 N N . ALA A 1 96 ? -0.069 5.127 -2.063 1.00 94.38 96 ALA A N 1
ATOM 714 C CA . ALA A 1 96 ? -1.496 5.285 -2.300 1.00 94.38 96 ALA A CA 1
ATOM 715 C C . ALA A 1 96 ? -2.162 5.925 -1.066 1.00 94.38 96 ALA A C 1
ATOM 717 O O . ALA A 1 96 ? -1.488 6.191 -0.068 1.00 94.38 96 ALA A O 1
ATOM 718 N N . GLY A 1 97 ? -3.462 6.214 -1.164 1.00 93.06 97 GLY A N 1
ATOM 719 C CA . GLY A 1 97 ? -4.254 6.838 -0.104 1.00 93.06 97 GLY A CA 1
ATOM 720 C C . GLY A 1 97 ? -4.563 5.902 1.069 1.00 93.06 97 GLY A C 1
ATOM 721 O O . GLY A 1 97 ? -3.696 5.170 1.563 1.00 93.06 97 GLY A O 1
ATOM 722 N N . ARG A 1 98 ? -5.804 5.953 1.557 1.00 93.50 98 ARG A N 1
ATOM 723 C CA . ARG A 1 98 ? -6.257 5.094 2.659 1.00 93.50 98 ARG A CA 1
ATOM 724 C C . ARG A 1 98 ? -6.433 3.645 2.199 1.00 93.50 98 ARG A C 1
ATOM 726 O O . ARG A 1 98 ? -6.828 3.394 1.066 1.00 93.50 98 ARG A O 1
ATOM 733 N N . ALA A 1 99 ? -6.208 2.689 3.098 1.00 93.75 99 ALA A N 1
ATOM 734 C CA . ALA A 1 99 ? -6.423 1.262 2.835 1.00 93.75 99 ALA A CA 1
ATOM 735 C C . ALA A 1 99 ? -7.864 0.946 2.369 1.00 93.75 99 ALA A C 1
ATOM 737 O O . ALA A 1 99 ? -8.053 0.121 1.476 1.00 93.75 99 ALA A O 1
ATOM 738 N N . GLU A 1 100 ? -8.860 1.655 2.911 1.00 93.69 100 GLU A N 1
ATOM 739 C CA . GLU A 1 100 ? -10.281 1.538 2.543 1.00 93.69 100 GLU A CA 1
ATOM 740 C C . GLU A 1 100 ? -10.552 1.908 1.072 1.00 93.69 100 GLU A C 1
ATOM 742 O O . GLU A 1 100 ? -11.343 1.238 0.408 1.00 93.69 100 GLU A O 1
ATOM 747 N N . GLU A 1 101 ? -9.817 2.872 0.500 1.00 94.25 101 GLU A N 1
ATOM 748 C CA . GLU A 1 101 ? -9.924 3.212 -0.928 1.00 94.25 101 GLU A CA 1
ATOM 749 C C . GLU A 1 101 ? -9.577 2.011 -1.823 1.00 94.25 101 GLU A C 1
ATOM 751 O O . GLU A 1 101 ? -10.191 1.825 -2.875 1.00 94.25 101 GLU A O 1
ATOM 756 N N . GLY A 1 102 ? -8.645 1.158 -1.379 1.00 92.75 102 GLY A N 1
ATOM 757 C CA . GLY A 1 102 ? -8.205 -0.035 -2.103 1.00 92.75 102 GLY A CA 1
ATOM 758 C C . GLY A 1 102 ? -9.258 -1.141 -2.226 1.00 92.75 102 GLY A C 1
ATOM 759 O O . GLY A 1 102 ? -9.139 -2.026 -3.079 1.00 92.75 102 GLY A O 1
ATOM 760 N N . LEU A 1 103 ? -10.328 -1.082 -1.428 1.00 93.62 103 LEU A N 1
ATOM 761 C CA . LEU A 1 103 ? -11.477 -1.984 -1.540 1.00 93.62 103 LEU A CA 1
ATOM 762 C C . LEU A 1 103 ? -12.397 -1.613 -2.715 1.00 93.62 103 LEU A C 1
ATOM 764 O O . LEU A 1 103 ? -13.228 -2.424 -3.128 1.00 93.62 103 LEU A O 1
ATOM 768 N N . ARG A 1 104 ? -12.266 -0.404 -3.275 1.00 95.69 104 ARG A N 1
ATOM 769 C CA . ARG A 1 104 ? -13.130 0.079 -4.355 1.00 95.69 104 ARG A CA 1
ATOM 770 C C . ARG A 1 104 ? -12.693 -0.453 -5.719 1.00 95.69 104 ARG A C 1
ATOM 772 O O . ARG A 1 104 ? -11.518 -0.423 -6.081 1.00 95.69 104 ARG A O 1
ATOM 779 N N . ALA A 1 105 ? -13.666 -0.871 -6.526 1.00 95.81 105 ALA A N 1
ATOM 780 C CA . ALA A 1 105 ? -13.413 -1.447 -7.848 1.00 95.81 105 ALA A CA 1
ATOM 781 C C . ALA A 1 105 ? -12.768 -0.460 -8.845 1.00 95.81 105 ALA A C 1
ATOM 783 O O . ALA A 1 105 ? -11.982 -0.876 -9.692 1.00 95.81 105 ALA A O 1
ATOM 784 N N . ASP A 1 106 ? -13.069 0.839 -8.743 1.00 96.75 106 ASP A N 1
ATOM 785 C CA . ASP A 1 106 ? -12.484 1.875 -9.602 1.00 96.75 106 ASP A CA 1
ATOM 786 C C . ASP A 1 106 ? -11.007 2.132 -9.276 1.00 96.75 106 ASP A C 1
ATOM 788 O O . ASP A 1 106 ? -10.183 2.231 -10.185 1.00 96.75 106 ASP A O 1
ATOM 792 N N . TRP A 1 107 ? -10.654 2.149 -7.989 1.00 96.38 107 TRP A N 1
ATOM 793 C CA . TRP A 1 107 ? -9.264 2.195 -7.535 1.00 96.38 107 TRP A CA 1
ATOM 794 C C . TRP A 1 107 ? -8.485 0.952 -7.986 1.00 96.38 107 TRP A C 1
ATOM 796 O O . TRP A 1 107 ? -7.377 1.060 -8.510 1.00 96.38 107 TRP A O 1
ATOM 806 N N . GLN A 1 108 ? -9.083 -0.237 -7.862 1.00 95.88 108 GLN A N 1
ATOM 807 C CA . GLN A 1 108 ? -8.443 -1.483 -8.292 1.00 95.88 108 GLN A CA 1
ATOM 808 C C . GLN A 1 108 ? -8.185 -1.522 -9.805 1.00 95.88 108 GLN A C 1
ATOM 810 O O . GLN A 1 108 ? -7.110 -1.949 -10.219 1.00 95.88 108 GLN A O 1
ATOM 815 N N . ALA A 1 109 ? -9.106 -0.996 -10.620 1.00 96.38 109 ALA A N 1
ATOM 816 C CA . ALA A 1 109 ? -8.903 -0.856 -12.062 1.00 96.38 109 ALA A CA 1
ATOM 817 C C . ALA A 1 109 ? -7.778 0.140 -12.417 1.00 96.38 109 ALA A C 1
ATOM 819 O O . ALA A 1 109 ? -7.065 -0.057 -13.399 1.00 96.38 109 ALA A O 1
ATOM 820 N N . GLN A 1 110 ? -7.571 1.193 -11.617 1.00 96.00 110 GLN A N 1
ATOM 821 C CA . GLN A 1 110 ? -6.411 2.083 -11.777 1.00 96.00 110 GLN A CA 1
ATOM 822 C C . GLN A 1 110 ? -5.101 1.371 -11.412 1.00 96.00 110 GLN A C 1
ATOM 824 O O . GLN A 1 110 ? -4.100 1.529 -12.116 1.00 96.00 110 GLN A O 1
ATOM 829 N N . LEU A 1 111 ? -5.106 0.552 -10.353 1.00 95.88 111 LEU A N 1
ATOM 830 C CA . LEU A 1 111 ? -3.953 -0.267 -9.978 1.00 95.88 111 LEU A CA 1
ATOM 831 C C . LEU A 1 111 ? -3.603 -1.300 -11.063 1.00 95.88 111 LEU A C 1
ATOM 833 O O . LEU A 1 111 ? -2.416 -1.512 -11.312 1.00 95.88 111 LEU A O 1
ATOM 837 N N . ASP A 1 112 ? -4.596 -1.896 -11.734 1.00 96.50 112 ASP A N 1
ATOM 838 C CA . ASP A 1 112 ? -4.382 -2.796 -12.879 1.00 96.50 112 ASP A CA 1
ATOM 839 C C . ASP A 1 112 ? -3.596 -2.108 -14.004 1.00 96.50 112 ASP A C 1
ATOM 841 O O . ASP A 1 112 ? -2.569 -2.630 -14.444 1.00 96.50 112 ASP A O 1
ATOM 845 N N . THR A 1 113 ? -4.007 -0.901 -14.415 1.00 97.00 113 THR A N 1
ATOM 846 C CA . THR A 1 113 ? -3.275 -0.104 -15.415 1.00 97.00 113 THR A CA 1
ATOM 847 C C . THR A 1 113 ? -1.835 0.151 -14.966 1.00 97.00 113 THR A C 1
ATOM 849 O O . THR A 1 113 ? -0.895 -0.190 -15.685 1.00 97.00 113 THR A O 1
ATOM 852 N N . VAL A 1 114 ? -1.643 0.659 -13.743 1.00 95.56 114 VAL A N 1
ATOM 853 C CA . VAL A 1 114 ? -0.317 0.973 -13.178 1.00 95.56 114 VAL A CA 1
ATOM 854 C C . VAL A 1 114 ? 0.597 -0.259 -13.106 1.00 95.56 114 VAL A C 1
ATOM 856 O O . VAL A 1 114 ? 1.796 -0.157 -13.378 1.00 95.56 114 VAL A O 1
ATOM 859 N N . GLN A 1 115 ? 0.058 -1.433 -12.767 1.00 95.94 115 GLN A N 1
ATOM 860 C CA . GLN A 1 115 ? 0.825 -2.679 -12.770 1.00 95.94 115 GLN A CA 1
ATOM 861 C C . GLN A 1 115 ? 1.152 -3.169 -14.179 1.00 95.94 115 GLN A C 1
ATOM 863 O O . GLN A 1 115 ? 2.277 -3.611 -14.404 1.00 95.94 115 GLN A O 1
ATOM 868 N N . SER A 1 116 ? 0.225 -3.039 -15.130 1.00 96.31 116 SER A N 1
ATOM 869 C CA . SER A 1 116 ? 0.455 -3.445 -16.521 1.00 96.31 116 SER A CA 1
ATOM 870 C C . SER A 1 116 ? 1.493 -2.578 -17.249 1.00 96.31 116 SER A C 1
ATOM 872 O O . SER A 1 116 ? 2.256 -3.097 -18.061 1.00 96.31 116 SER A O 1
ATOM 874 N N . GLU A 1 117 ? 1.558 -1.278 -16.937 1.00 96.38 117 GLU A N 1
ATOM 875 C CA . GLU A 1 117 ? 2.455 -0.324 -17.601 1.00 96.38 117 GLU A CA 1
ATOM 876 C C . GLU A 1 117 ? 3.822 -0.182 -16.911 1.00 96.38 117 GLU A C 1
ATOM 878 O O . GLU A 1 117 ? 4.829 0.025 -17.591 1.00 96.38 117 GLU A O 1
ATOM 883 N N . ILE A 1 118 ? 3.878 -0.268 -15.573 1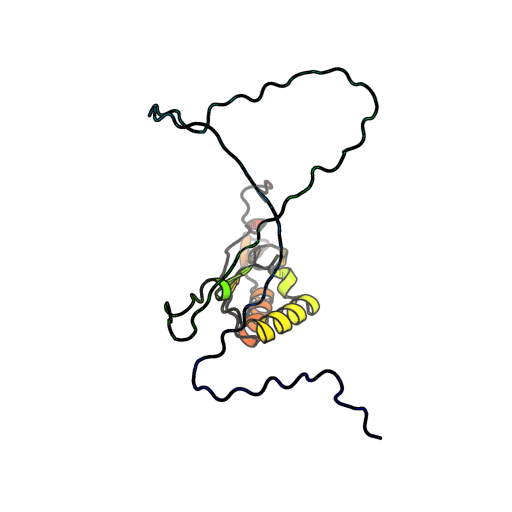.00 95.06 118 ILE A N 1
ATOM 884 C CA . ILE A 1 118 ? 5.079 0.087 -14.789 1.00 95.06 118 ILE A CA 1
ATOM 885 C C . ILE A 1 118 ? 5.609 -1.078 -13.935 1.00 95.06 118 ILE A C 1
ATOM 887 O O . ILE A 1 118 ? 6.825 -1.218 -13.785 1.00 95.06 118 ILE A O 1
ATOM 891 N N . GLY A 1 119 ? 4.732 -1.926 -13.382 1.00 94.81 119 GLY A N 1
ATOM 892 C CA . GLY A 1 119 ? 5.127 -3.130 -12.633 1.00 94.81 119 GLY A CA 1
ATOM 893 C C . GLY A 1 119 ? 5.848 -2.861 -11.301 1.00 94.81 119 GLY A C 1
ATOM 894 O O . GLY A 1 119 ? 6.936 -3.390 -11.053 1.00 94.81 119 GLY A O 1
ATOM 895 N N . PHE A 1 120 ? 5.269 -2.024 -10.432 1.00 96.75 120 PHE A N 1
ATOM 896 C CA . PHE A 1 120 ? 5.840 -1.734 -9.109 1.00 96.75 120 PHE A CA 1
ATOM 897 C C . PHE A 1 120 ? 5.823 -2.944 -8.171 1.00 96.75 120 PHE A C 1
ATOM 899 O O . PHE A 1 120 ? 4.818 -3.636 -8.047 1.00 96.75 120 PHE A O 1
ATOM 906 N N . GLN A 1 121 ? 6.911 -3.137 -7.422 1.00 96.06 121 GLN A N 1
ATOM 907 C CA . GLN A 1 121 ? 7.086 -4.304 -6.545 1.00 96.06 121 GLN A CA 1
ATOM 908 C C . GLN A 1 121 ? 6.324 -4.213 -5.212 1.00 96.06 121 GLN A C 1
ATOM 910 O O . GLN A 1 121 ? 6.041 -5.249 -4.604 1.00 96.06 121 GLN A O 1
ATOM 915 N N . TYR A 1 122 ? 6.053 -2.995 -4.734 1.00 97.44 122 TYR A N 1
ATOM 916 C CA . TYR A 1 122 ? 5.410 -2.736 -3.448 1.00 97.44 122 TYR A CA 1
ATOM 917 C C . TYR A 1 122 ? 4.473 -1.522 -3.487 1.00 97.44 122 TYR A C 1
ATOM 919 O O . TYR A 1 122 ? 4.709 -0.573 -4.235 1.00 97.44 122 TYR A O 1
ATOM 927 N N . ILE A 1 123 ? 3.471 -1.519 -2.607 1.00 97.00 123 ILE A N 1
ATOM 928 C CA . ILE A 1 123 ? 2.554 -0.394 -2.369 1.00 97.00 123 ILE A CA 1
ATOM 929 C C . ILE A 1 123 ? 2.460 -0.058 -0.885 1.00 97.00 123 ILE A C 1
ATOM 931 O O . ILE A 1 123 ? 2.259 -0.943 -0.061 1.00 97.00 123 ILE A O 1
ATOM 935 N N . ARG A 1 124 ? 2.589 1.223 -0.548 1.00 96.56 124 ARG A N 1
ATOM 936 C CA . ARG A 1 124 ? 2.366 1.767 0.794 1.00 96.56 124 ARG A CA 1
ATOM 937 C C . ARG A 1 124 ? 1.009 2.469 0.826 1.00 96.56 124 ARG A C 1
ATOM 939 O O . ARG A 1 124 ? 0.749 3.308 -0.031 1.00 96.56 124 ARG A O 1
ATOM 946 N N . MET A 1 125 ? 0.192 2.160 1.827 1.00 94.75 125 MET A N 1
ATOM 947 C CA . MET A 1 125 ? -1.095 2.811 2.106 1.00 94.75 125 MET A CA 1
ATOM 948 C C . MET A 1 125 ? -1.126 3.257 3.565 1.00 94.75 125 MET A C 1
ATOM 950 O O . MET A 1 125 ? -0.425 2.681 4.396 1.00 94.75 125 MET A O 1
ATOM 954 N N . HIS A 1 126 ? -1.958 4.245 3.872 1.00 94.75 126 HIS A N 1
ATOM 955 C CA . HIS A 1 126 ? -2.194 4.722 5.235 1.00 94.75 126 HIS A CA 1
ATOM 956 C C . HIS A 1 126 ? -3.493 4.136 5.805 1.00 94.75 126 HIS A C 1
ATOM 958 O O . HIS A 1 126 ? -4.376 3.723 5.052 1.00 94.75 126 HIS A O 1
ATOM 964 N N . GLY A 1 127 ? -3.660 4.138 7.129 1.00 91.94 127 GLY A N 1
ATOM 965 C CA . GLY A 1 127 ? -4.961 3.835 7.738 1.00 91.94 127 GLY A CA 1
ATOM 966 C C . GLY A 1 127 ? -5.376 2.357 7.719 1.00 91.94 127 GLY A C 1
ATOM 967 O O . GLY A 1 127 ? -6.565 2.063 7.781 1.00 91.94 127 GLY A O 1
ATOM 968 N N . LEU A 1 128 ? -4.425 1.420 7.642 1.00 93.69 128 LEU A N 1
ATOM 969 C CA . LEU A 1 128 ? -4.690 -0.023 7.735 1.00 93.69 128 LEU A CA 1
ATOM 970 C C . LEU A 1 128 ? -5.397 -0.421 9.044 1.00 93.69 128 LEU A C 1
ATOM 972 O O . LEU A 1 128 ? -6.197 -1.352 9.051 1.00 93.69 128 LEU A O 1
ATOM 976 N N . LEU A 1 129 ? -5.085 0.271 10.141 1.00 93.38 129 LEU A N 1
ATOM 977 C CA . LEU A 1 129 ? -5.654 0.049 11.472 1.00 93.38 129 LEU A CA 1
ATOM 978 C C . LEU A 1 129 ? -6.774 1.045 11.815 1.00 93.38 129 LEU A C 1
ATOM 980 O O . LEU A 1 129 ? -7.222 1.080 12.957 1.00 93.38 129 LEU A O 1
ATOM 984 N N . ASN A 1 130 ? -7.236 1.856 10.859 1.00 91.62 130 ASN A N 1
ATOM 985 C CA . ASN A 1 130 ? -8.373 2.737 11.100 1.00 91.62 130 ASN A CA 1
ATOM 986 C C . ASN A 1 130 ? -9.660 1.944 11.371 1.00 91.62 130 ASN A C 1
ATOM 988 O O . ASN A 1 130 ? -9.853 0.835 10.867 1.00 91.62 130 ASN A O 1
ATOM 992 N N . ASP A 1 131 ? -10.598 2.589 12.065 1.00 91.19 131 ASP A N 1
ATOM 993 C CA . ASP A 1 131 ? -11.926 2.037 12.343 1.00 91.19 131 ASP A CA 1
ATOM 994 C C . ASP A 1 131 ? -12.710 1.694 11.058 1.00 91.19 131 ASP A C 1
ATOM 996 O O . ASP A 1 131 ? -13.515 0.766 11.065 1.00 91.19 131 ASP A O 1
ATOM 1000 N N . GLU A 1 132 ? -12.435 2.371 9.932 1.00 90.62 132 GLU A N 1
ATOM 1001 C CA . GLU A 1 132 ? -13.038 2.068 8.621 1.00 90.62 132 GLU A CA 1
ATOM 1002 C C . GLU A 1 132 ? -12.633 0.676 8.090 1.00 90.62 132 GLU A C 1
ATOM 1004 O O . GLU A 1 132 ? -13.442 -0.010 7.465 1.00 90.62 132 GLU A O 1
ATOM 1009 N N . MET A 1 133 ? -11.411 0.218 8.396 1.00 93.69 133 MET A N 1
ATOM 1010 C CA . MET A 1 133 ? -10.949 -1.146 8.097 1.00 93.69 133 MET A CA 1
ATOM 1011 C C . MET A 1 133 ? -11.458 -2.179 9.116 1.00 93.69 133 MET A C 1
ATOM 1013 O O . MET A 1 133 ? -11.347 -3.380 8.873 1.00 93.69 133 MET A O 1
ATOM 1017 N N . GLY A 1 134 ? -12.018 -1.737 10.249 1.00 91.94 134 GLY A N 1
ATOM 1018 C CA . GLY A 1 134 ? -12.682 -2.588 11.240 1.00 91.94 134 GLY A CA 1
ATOM 1019 C C . GLY A 1 134 ? -11.776 -3.564 11.998 1.00 91.94 134 GLY A C 1
ATOM 1020 O O . GLY A 1 134 ? -12.290 -4.490 12.621 1.00 91.94 134 GLY A O 1
ATOM 1021 N N . VAL A 1 135 ? -10.449 -3.381 11.952 1.00 94.56 135 VAL A N 1
ATOM 1022 C CA . VAL A 1 135 ? -9.464 -4.368 12.444 1.00 94.56 135 VAL A CA 1
ATOM 1023 C C . VAL A 1 135 ? -9.578 -4.643 13.942 1.00 94.56 135 VAL A C 1
ATOM 1025 O O . VAL A 1 135 ? -9.367 -5.782 14.360 1.00 94.56 135 VAL A O 1
ATOM 1028 N N . TYR A 1 136 ? -9.909 -3.628 14.740 1.00 94.75 136 TYR A N 1
ATOM 1029 C CA . TYR A 1 136 ? -10.013 -3.721 16.194 1.00 94.75 136 TYR A CA 1
ATOM 1030 C C . TYR A 1 136 ? -11.360 -3.192 16.682 1.00 94.75 136 TYR A C 1
ATOM 1032 O O . TYR A 1 136 ? -11.782 -2.093 16.326 1.00 94.75 136 TYR A O 1
ATOM 1040 N N . THR A 1 137 ? -12.011 -3.952 17.555 1.00 92.62 137 THR A N 1
ATOM 1041 C CA . THR A 1 137 ? -13.149 -3.491 18.348 1.00 92.62 137 THR A CA 1
ATOM 1042 C C . THR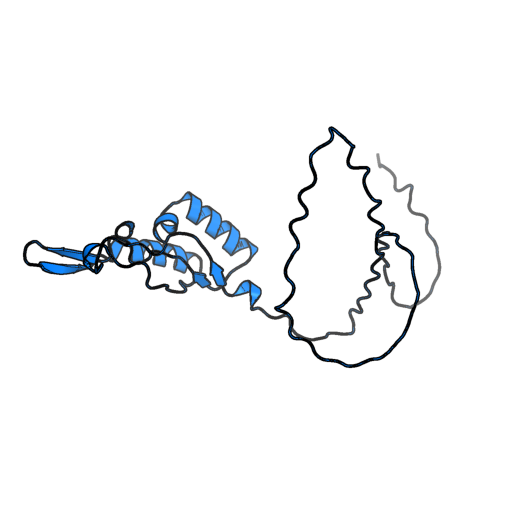 A 1 137 ? -13.141 -4.176 19.714 1.00 92.62 137 THR A C 1
ATOM 1044 O O . THR A 1 137 ? -12.273 -4.997 20.003 1.00 92.62 137 THR A O 1
ATOM 1047 N N . GLU A 1 138 ? -14.090 -3.832 20.575 1.00 94.25 138 GLU A N 1
ATOM 1048 C CA . GLU A 1 138 ? -14.197 -4.374 21.932 1.00 94.25 138 GLU A CA 1
ATOM 1049 C C . GLU A 1 138 ? -15.627 -4.824 22.198 1.00 94.25 138 GLU A C 1
ATOM 1051 O O . GLU A 1 138 ? -16.584 -4.192 21.737 1.00 94.25 138 GLU A O 1
ATOM 1056 N N . ASP A 1 139 ? -15.775 -5.911 22.950 1.00 93.06 139 ASP A N 1
ATOM 1057 C CA . ASP A 1 139 ? -17.087 -6.363 23.398 1.00 93.06 139 ASP A CA 1
ATOM 1058 C C . ASP A 1 139 ? -17.624 -5.550 24.591 1.00 93.06 139 ASP A C 1
ATOM 1060 O O . ASP A 1 139 ? -17.071 -4.527 25.000 1.00 93.06 139 ASP A O 1
ATOM 1064 N N . LYS A 1 140 ? -18.766 -5.982 25.135 1.00 91.62 140 LYS A N 1
ATOM 1065 C CA . LYS A 1 140 ? -19.426 -5.305 26.262 1.00 91.62 140 LYS A CA 1
ATOM 1066 C C . LYS A 1 140 ? -18.658 -5.432 27.578 1.00 91.62 140 LYS A C 1
ATOM 1068 O O . LYS A 1 140 ? -18.892 -4.622 28.472 1.00 91.62 140 LYS A O 1
ATOM 1073 N N . ASP A 1 141 ? -17.782 -6.426 27.679 1.00 92.38 141 ASP A N 1
ATOM 1074 C CA . ASP A 1 141 ? -16.998 -6.758 28.865 1.00 92.38 141 ASP A CA 1
ATOM 1075 C C . ASP A 1 141 ? -15.558 -6.199 28.763 1.00 92.38 141 ASP A C 1
ATOM 1077 O O . ASP A 1 141 ? -14.775 -6.298 29.709 1.00 92.38 141 ASP A O 1
ATOM 1081 N N . GLY A 1 142 ? -15.226 -5.543 27.641 1.00 90.19 142 GLY A N 1
ATOM 1082 C CA . GLY A 1 142 ? -13.934 -4.906 27.377 1.00 90.19 142 GLY A CA 1
ATOM 1083 C C . GLY A 1 142 ? -12.881 -5.848 26.791 1.00 90.19 142 GLY A C 1
ATOM 1084 O O . GLY A 1 142 ? -11.691 -5.537 26.840 1.00 90.19 142 GLY A O 1
ATOM 1085 N N . HIS A 1 143 ? -13.276 -7.008 26.258 1.00 93.75 143 HIS A N 1
ATOM 1086 C CA . HIS A 1 143 ? -12.341 -7.917 25.600 1.00 93.75 143 HIS A CA 1
ATOM 1087 C C . HIS A 1 143 ? -12.100 -7.515 24.135 1.00 93.75 143 HIS A C 1
ATOM 1089 O O . HIS A 1 143 ? -13.055 -7.184 23.423 1.00 93.75 143 HIS A O 1
ATOM 1095 N N . PRO A 1 144 ? -10.842 -7.574 23.653 1.00 94.38 144 PRO A N 1
ATOM 1096 C CA . PRO A 1 144 ? -10.503 -7.201 22.287 1.00 94.38 144 PRO A CA 1
ATOM 1097 C C . PRO A 1 144 ? -11.040 -8.226 21.283 1.00 94.38 144 PRO A C 1
ATOM 1099 O O . PRO A 1 144 ? -10.802 -9.430 21.406 1.00 94.38 144 PRO A O 1
ATOM 1102 N N . GLN A 1 145 ? -11.716 -7.735 20.251 1.00 94.56 145 GLN A N 1
ATOM 1103 C CA . GLN A 1 145 ? -12.153 -8.502 19.091 1.00 94.56 145 GLN A CA 1
ATOM 1104 C C . GLN A 1 145 ? -11.431 -7.995 17.842 1.00 94.56 145 GLN A C 1
ATOM 1106 O O . GLN A 1 145 ? -11.346 -6.790 17.604 1.00 94.56 145 GLN A O 1
ATOM 1111 N N . PHE A 1 146 ? -10.933 -8.926 17.028 1.00 94.88 146 PHE A N 1
ATOM 1112 C CA . PHE A 1 146 ? -10.204 -8.617 15.801 1.00 94.88 146 PHE A CA 1
ATOM 1113 C C . PHE A 1 146 ? -10.972 -9.111 14.577 1.00 94.88 146 PHE A C 1
ATOM 1115 O O . PHE A 1 146 ? -11.452 -10.246 14.566 1.00 94.88 146 PHE A O 1
ATOM 1122 N N . ASN A 1 147 ? -11.051 -8.284 13.536 1.00 94.81 147 ASN A N 1
ATOM 1123 C CA . ASN A 1 147 ? -11.689 -8.637 12.270 1.00 94.81 147 ASN A CA 1
ATOM 1124 C C . ASN A 1 147 ? -10.775 -8.280 11.091 1.00 94.81 147 ASN A C 1
ATOM 1126 O O . ASN A 1 147 ? -10.621 -7.116 10.738 1.00 94.81 147 ASN A O 1
ATOM 1130 N N . PHE A 1 148 ? -10.195 -9.295 10.454 1.00 95.38 148 PHE A N 1
ATOM 1131 C CA . PHE A 1 148 ? -9.284 -9.112 9.322 1.00 95.38 148 PHE A CA 1
ATOM 1132 C C . PHE A 1 148 ? -9.974 -9.181 7.953 1.00 95.38 148 PHE A C 1
ATOM 1134 O O . PHE A 1 148 ? -9.311 -8.994 6.941 1.00 95.38 148 PHE A O 1
ATOM 1141 N N . GLN A 1 149 ? -11.303 -9.347 7.891 1.00 95.94 149 GLN A N 1
ATOM 1142 C CA . GLN A 1 149 ? -12.034 -9.607 6.643 1.00 95.94 149 GLN A CA 1
ATOM 1143 C C . GLN A 1 149 ? -11.753 -8.591 5.519 1.00 95.94 149 GLN A C 1
ATOM 1145 O O . GLN A 1 149 ? -11.654 -8.986 4.358 1.00 95.94 149 GLN A O 1
ATOM 1150 N N . TYR A 1 150 ? -11.623 -7.298 5.836 1.00 95.69 150 TYR A N 1
ATOM 1151 C CA . TYR A 1 150 ? -11.284 -6.269 4.844 1.00 95.69 150 TYR A CA 1
ATOM 1152 C C . TYR A 1 150 ? -9.785 -6.200 4.531 1.00 95.69 150 TYR A C 1
ATOM 1154 O O . TYR A 1 150 ? -9.419 -5.906 3.396 1.00 95.69 150 TYR A O 1
ATOM 1162 N N . VAL A 1 151 ? -8.916 -6.504 5.499 1.00 95.56 151 VAL A N 1
ATOM 1163 C CA . VAL A 1 151 ? -7.462 -6.584 5.280 1.00 95.56 151 VAL A CA 1
ATOM 1164 C C . VAL A 1 151 ? -7.137 -7.742 4.339 1.00 95.56 151 VAL A C 1
ATOM 1166 O O . VAL A 1 151 ? -6.380 -7.550 3.392 1.00 95.56 151 VAL A O 1
ATOM 1169 N N . ASP A 1 152 ? -7.766 -8.899 4.546 1.00 96.31 152 ASP A N 1
ATOM 1170 C CA . ASP A 1 152 ? -7.603 -10.090 3.711 1.00 96.31 152 ASP A CA 1
ATOM 1171 C C . ASP A 1 152 ? -8.059 -9.810 2.270 1.00 96.31 152 ASP A C 1
ATOM 1173 O O . ASP A 1 152 ? -7.281 -9.985 1.336 1.00 96.31 152 ASP A O 1
ATOM 1177 N N . VAL A 1 153 ? -9.266 -9.256 2.081 1.00 96.19 153 VAL A N 1
ATOM 1178 C CA . VAL A 1 153 ? -9.791 -8.883 0.748 1.00 96.19 153 VAL A CA 1
ATOM 1179 C C . VAL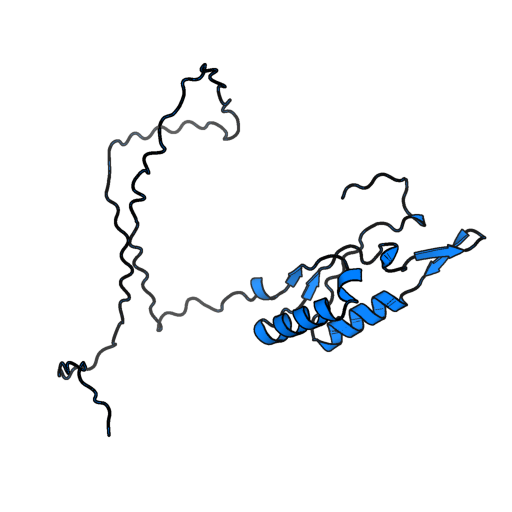 A 1 153 ? -8.890 -7.868 0.037 1.00 96.19 153 VAL A C 1
ATOM 1181 O O . VAL A 1 153 ? -8.642 -7.998 -1.164 1.00 96.19 153 VAL A O 1
ATOM 1184 N N . LEU A 1 154 ? -8.375 -6.869 0.760 1.00 95.69 154 LEU A N 1
ATOM 1185 C CA . LEU A 1 154 ? -7.436 -5.891 0.213 1.00 95.69 154 LEU A CA 1
ATOM 1186 C C . LEU A 1 154 ? -6.114 -6.556 -0.196 1.00 95.69 154 LEU A C 1
ATOM 1188 O O . LEU A 1 154 ? -5.615 -6.316 -1.293 1.00 95.69 154 LEU A O 1
ATOM 1192 N N . TYR A 1 155 ? -5.536 -7.393 0.665 1.00 96.31 155 TYR A N 1
ATOM 1193 C CA . TYR A 1 155 ? -4.242 -8.023 0.409 1.00 96.31 155 TYR A CA 1
ATOM 1194 C C . TYR A 1 155 ? -4.325 -9.078 -0.696 1.00 96.31 155 TYR A C 1
ATOM 1196 O O . TYR A 1 155 ? -3.432 -9.113 -1.541 1.00 96.31 155 TYR A O 1
ATOM 1204 N N . ASP A 1 156 ? -5.408 -9.849 -0.778 1.00 96.56 156 ASP A N 1
ATOM 1205 C CA . ASP A 1 156 ? -5.676 -10.750 -1.902 1.00 96.56 156 ASP A CA 1
ATOM 1206 C C . ASP A 1 156 ? -5.771 -9.972 -3.223 1.00 96.56 156 ASP A C 1
ATOM 1208 O O . ASP A 1 156 ? -5.139 -10.349 -4.214 1.00 96.56 156 ASP A O 1
ATOM 1212 N N . ALA A 1 157 ? -6.474 -8.832 -3.235 1.00 95.19 157 ALA A N 1
ATOM 1213 C CA . ALA A 1 157 ? -6.585 -7.968 -4.411 1.00 95.19 157 ALA A CA 1
ATOM 1214 C C . ALA A 1 157 ? -5.237 -7.364 -4.859 1.00 95.19 157 ALA A C 1
ATOM 1216 O O . ALA A 1 157 ? -5.048 -7.130 -6.057 1.00 95.19 157 ALA A O 1
ATOM 1217 N N . LEU A 1 158 ? -4.298 -7.130 -3.934 1.00 96.12 158 LEU A N 1
ATOM 1218 C CA . LEU A 1 158 ? -2.926 -6.703 -4.236 1.00 96.12 158 LEU A CA 1
ATOM 1219 C C . LEU A 1 158 ? -2.056 -7.867 -4.738 1.00 96.12 158 LEU A C 1
ATOM 1221 O O . LEU A 1 158 ? -1.392 -7.756 -5.771 1.00 96.12 158 LEU A O 1
ATOM 1225 N N . LEU A 1 159 ? -2.076 -9.004 -4.040 1.00 96.06 159 LEU A N 1
ATOM 1226 C CA . LEU A 1 159 ? -1.245 -10.167 -4.354 1.00 96.06 159 LEU A CA 1
ATOM 1227 C C . LEU A 1 159 ? -1.637 -10.817 -5.689 1.00 96.06 159 LEU A C 1
ATOM 1229 O O . LEU A 1 159 ? -0.751 -11.244 -6.435 1.00 96.06 159 LEU A O 1
ATOM 1233 N N . ALA A 1 160 ? -2.928 -10.807 -6.040 1.00 95.44 160 ALA A N 1
ATOM 1234 C CA . ALA A 1 160 ? -3.427 -11.204 -7.359 1.00 95.44 160 ALA A CA 1
ATOM 1235 C C . ALA A 1 160 ? -2.836 -10.361 -8.508 1.00 95.44 160 ALA A C 1
ATOM 1237 O O . ALA A 1 160 ? -2.701 -10.851 -9.626 1.00 95.44 160 ALA A O 1
ATOM 1238 N N . ARG A 1 161 ? -2.432 -9.116 -8.218 1.00 94.31 161 ARG A N 1
ATOM 1239 C CA . ARG A 1 161 ? -1.780 -8.171 -9.143 1.00 94.31 161 ARG A CA 1
ATOM 1240 C C . ARG A 1 161 ? -0.251 -8.170 -9.015 1.00 94.31 161 ARG A C 1
ATOM 1242 O O . ARG A 1 161 ? 0.412 -7.276 -9.527 1.00 94.31 161 ARG A O 1
ATOM 1249 N N . HIS A 1 162 ? 0.310 -9.154 -8.309 1.00 95.19 162 HIS A N 1
ATOM 1250 C CA . HIS A 1 162 ? 1.744 -9.336 -8.046 1.00 95.19 162 HIS A CA 1
ATOM 1251 C C . HIS A 1 162 ? 2.455 -8.191 -7.295 1.00 95.19 162 HIS A C 1
ATOM 1253 O O . HIS A 1 162 ? 3.685 -8.208 -7.173 1.00 95.19 162 HIS A O 1
ATOM 1259 N N . ILE A 1 163 ? 1.706 -7.256 -6.704 1.00 96.62 163 ILE A N 1
ATOM 1260 C CA . ILE A 1 163 ? 2.245 -6.176 -5.873 1.00 96.62 163 ILE A CA 1
ATOM 1261 C C . ILE A 1 163 ? 2.131 -6.534 -4.385 1.00 96.62 163 ILE A C 1
ATOM 1263 O O . ILE A 1 163 ? 1.113 -7.042 -3.921 1.00 96.62 163 ILE A O 1
ATOM 1267 N N . ARG A 1 164 ? 3.196 -6.294 -3.608 1.00 96.88 164 ARG A N 1
ATOM 1268 C CA . ARG A 1 164 ? 3.225 -6.623 -2.171 1.00 96.88 164 ARG A CA 1
ATOM 1269 C C . ARG A 1 164 ? 2.892 -5.403 -1.300 1.00 96.88 164 ARG A C 1
ATOM 1271 O O . ARG A 1 164 ? 3.431 -4.326 -1.560 1.00 96.88 164 ARG A O 1
ATOM 1278 N N . PRO A 1 165 ? 2.097 -5.539 -0.227 1.00 96.31 165 PRO A N 1
ATOM 1279 C CA . PRO A 1 165 ? 1.895 -4.441 0.712 1.00 96.31 165 PRO A CA 1
ATOM 1280 C C . PRO A 1 165 ? 3.203 -4.112 1.451 1.00 96.31 165 PRO A C 1
ATOM 1282 O O . PRO A 1 165 ? 3.821 -4.970 2.084 1.00 96.31 165 PRO A O 1
ATOM 1285 N N . PHE A 1 166 ? 3.624 -2.851 1.387 1.00 96.12 166 PHE A N 1
ATOM 1286 C CA . PHE A 1 166 ? 4.548 -2.246 2.339 1.00 96.12 166 PHE A CA 1
ATOM 1287 C C . PHE A 1 166 ? 3.698 -1.766 3.516 1.00 96.12 166 PHE A C 1
ATOM 1289 O O . PHE A 1 166 ? 3.101 -0.691 3.469 1.00 96.12 166 PHE A O 1
ATOM 1296 N N . VAL A 1 167 ? 3.602 -2.610 4.541 1.00 95.12 167 VAL A N 1
ATOM 1297 C CA . VAL A 1 167 ? 2.687 -2.415 5.670 1.00 95.12 167 VAL A CA 1
ATOM 1298 C C . VAL A 1 167 ? 3.054 -1.163 6.467 1.00 95.12 167 VAL A C 1
ATOM 1300 O O . VAL A 1 167 ? 4.177 -1.032 6.955 1.00 95.12 167 VAL A O 1
ATOM 1303 N N . GLU A 1 168 ? 2.078 -0.277 6.646 1.00 94.50 168 GLU A N 1
ATOM 1304 C CA . GLU A 1 168 ? 2.125 0.819 7.607 1.00 94.50 168 GLU A CA 1
ATOM 1305 C C . GLU A 1 168 ? 1.102 0.557 8.718 1.00 94.50 168 GLU A C 1
ATOM 1307 O O . GLU A 1 168 ? -0.070 0.302 8.451 1.00 94.50 168 GLU A O 1
ATOM 1312 N N . LEU A 1 169 ? 1.552 0.607 9.973 1.00 90.44 169 LEU A N 1
ATOM 1313 C CA . LEU A 1 169 ? 0.711 0.380 11.149 1.00 90.44 169 LEU A CA 1
ATOM 1314 C C . LEU A 1 169 ? 0.150 1.719 11.652 1.00 90.44 169 LEU A C 1
ATOM 1316 O O . LEU A 1 169 ? 0.604 2.254 12.662 1.00 90.44 169 LEU A O 1
ATOM 1320 N N . THR A 1 170 ? -0.795 2.281 10.897 1.00 85.81 170 THR A N 1
ATOM 1321 C CA . THR A 1 170 ? -1.481 3.554 11.190 1.00 85.81 170 THR A CA 1
ATOM 1322 C C . THR A 1 170 ? -2.965 3.489 10.807 1.00 85.81 170 THR A C 1
ATOM 1324 O O . THR A 1 170 ? -3.354 2.612 10.039 1.00 85.81 170 THR A O 1
ATOM 1327 N N . PHE A 1 171 ? -3.824 4.397 11.280 1.00 87.62 171 PHE A N 1
ATOM 1328 C CA . PHE A 1 171 ? -3.637 5.210 12.493 1.00 87.62 171 PHE A CA 1
ATOM 1329 C C . PHE A 1 171 ? -4.048 4.388 13.730 1.00 87.62 171 PHE A C 1
ATOM 1331 O O . PHE A 1 171 ? -4.077 3.163 13.663 1.00 87.62 171 PHE A O 1
ATOM 1338 N N . MET A 1 172 ? -4.271 5.015 14.885 1.00 91.00 172 MET A N 1
ATOM 1339 C CA . MET A 1 172 ? -4.709 4.283 16.079 1.00 91.00 172 MET A CA 1
ATOM 1340 C C . MET A 1 172 ? -6.232 4.058 16.022 1.00 91.00 172 MET A C 1
ATOM 1342 O O . MET A 1 172 ? -6.940 5.043 15.803 1.00 91.00 172 MET A O 1
ATOM 1346 N N . PRO A 1 173 ? -6.753 2.832 16.243 1.00 90.44 173 PRO A N 1
ATOM 1347 C CA . PRO A 1 173 ? -8.194 2.600 16.380 1.00 90.44 173 PRO A CA 1
ATOM 1348 C C . PRO A 1 173 ? -8.781 3.449 17.513 1.00 90.44 173 PRO A C 1
ATOM 1350 O O . PRO A 1 173 ? -8.139 3.583 18.559 1.00 90.44 173 PRO A O 1
ATOM 1353 N N . SER A 1 174 ? -10.006 3.966 17.371 1.00 89.56 174 SER A N 1
ATOM 1354 C CA . SER A 1 174 ? -10.600 4.880 18.373 1.00 89.56 174 SER A CA 1
ATOM 1355 C C . SER A 1 174 ? -10.705 4.271 19.772 1.00 89.56 174 SER A C 1
ATOM 1357 O O . SER A 1 174 ? -10.546 4.973 20.767 1.00 89.56 174 SER A O 1
ATOM 1359 N N . LYS A 1 175 ? -10.906 2.953 19.867 1.00 88.69 175 LYS A N 1
ATOM 1360 C CA . LYS A 1 175 ? -10.937 2.207 21.136 1.00 88.69 175 LYS A CA 1
ATOM 1361 C C . LYS A 1 175 ? -9.585 2.121 21.856 1.00 88.69 175 LYS A C 1
ATOM 1363 O O . LYS A 1 175 ? -9.559 2.018 23.076 1.00 88.69 175 LYS A O 1
ATOM 1368 N N . LEU A 1 176 ? -8.476 2.193 21.118 1.00 89.50 176 LEU A N 1
ATOM 1369 C CA . LEU A 1 176 ? -7.111 2.185 21.662 1.00 89.50 176 LEU A CA 1
ATOM 1370 C C . LEU A 1 176 ? -6.496 3.590 21.759 1.00 89.50 176 LEU A C 1
ATOM 1372 O O . LEU A 1 176 ? -5.372 3.740 22.244 1.00 89.50 176 LEU A O 1
ATOM 1376 N N . ALA A 1 177 ? -7.196 4.621 21.282 1.00 89.81 177 ALA A N 1
ATOM 1377 C CA . ALA A 1 177 ? -6.732 5.996 21.351 1.00 89.81 177 ALA A CA 1
ATOM 1378 C C . ALA A 1 177 ? -6.710 6.494 22.806 1.00 89.81 177 ALA A C 1
ATOM 1380 O O . ALA A 1 177 ? -7.639 6.278 23.580 1.00 89.81 177 ALA A O 1
ATOM 1381 N N . SER A 1 178 ? -5.652 7.216 23.181 1.00 87.69 178 SER A N 1
ATOM 1382 C CA . SER A 1 178 ? -5.534 7.841 24.507 1.00 87.69 178 SER A CA 1
ATOM 1383 C C . SER A 1 178 ? -6.363 9.126 24.663 1.00 87.69 178 SER A C 1
ATOM 1385 O O . SER A 1 178 ? -6.407 9.693 25.755 1.00 87.69 178 SER A O 1
ATOM 1387 N N . GLY A 1 179 ? -7.002 9.593 23.588 1.00 85.06 179 GLY A N 1
ATOM 1388 C CA . GLY A 1 179 ? -7.887 10.756 23.545 1.00 85.06 179 GLY A CA 1
ATOM 1389 C C . GLY A 1 179 ? -8.192 11.187 22.107 1.00 85.06 179 GLY A C 1
ATOM 1390 O O . GLY A 1 179 ? -7.605 10.671 21.159 1.00 85.06 179 GLY A O 1
ATOM 1391 N N . ASP A 1 180 ? -9.074 12.174 21.950 1.00 79.44 180 ASP A N 1
ATOM 1392 C CA . ASP A 1 180 ? -9.667 12.567 20.656 1.00 79.44 180 ASP A CA 1
ATOM 1393 C C . ASP A 1 180 ? -8.756 13.436 19.757 1.00 79.44 180 ASP A C 1
ATOM 1395 O O . ASP A 1 180 ? -9.187 13.966 18.734 1.00 79.44 180 ASP A O 1
ATOM 1399 N N . SER A 1 181 ? -7.498 13.649 20.152 1.00 77.69 181 SER A N 1
ATOM 1400 C CA . SER A 1 181 ? -6.572 14.546 19.448 1.00 77.69 181 SER A CA 1
ATOM 1401 C C . SER A 1 181 ? -5.906 13.841 18.263 1.00 77.69 181 SER A C 1
ATOM 1403 O O . SER A 1 181 ? -4.982 13.049 18.458 1.00 77.69 181 SER A O 1
ATOM 1405 N N . THR A 1 182 ? -6.317 14.160 17.032 1.00 73.12 182 THR A N 1
ATOM 1406 C CA . THR A 1 182 ? -5.612 13.705 15.824 1.00 73.12 182 THR A CA 1
ATOM 1407 C C . THR A 1 182 ? -4.431 14.627 15.499 1.00 73.12 182 THR A C 1
ATOM 1409 O O . THR A 1 182 ? -4.477 15.838 15.712 1.00 73.12 182 THR A O 1
ATOM 1412 N N . ILE A 1 183 ? -3.334 14.040 15.011 1.00 67.88 183 ILE A N 1
ATOM 1413 C CA . ILE A 1 183 ? -2.113 14.760 14.584 1.00 67.88 183 ILE A CA 1
ATOM 1414 C C . ILE A 1 183 ? -2.071 14.903 13.043 1.00 67.88 183 ILE A C 1
ATOM 1416 O O . ILE A 1 183 ? -1.204 15.582 12.494 1.00 67.88 183 ILE A O 1
ATOM 1420 N N . PHE A 1 184 ? -3.035 14.283 12.355 1.00 60.53 184 PHE A N 1
ATOM 1421 C CA . PHE A 1 184 ? -3.187 14.188 10.904 1.00 60.53 184 PHE A CA 1
ATOM 1422 C C . PHE A 1 184 ? -4.672 14.301 10.526 1.00 60.53 184 PHE A C 1
ATOM 1424 O O . PHE A 1 184 ? -5.515 14.045 11.425 1.00 60.53 184 PHE A O 1
#

Organism: NCBI:txid265104

Radius of gyration: 30.89 Å; chains: 1; bounding box: 58×65×86 Å

Secondary structure (DSSP, 8-state):
----------------S---------------------------TT--PPP---------------------------TT----PPP-GGGSEEEEEEGGGGGSHHHHHHHHHHHHHT--SEEEEE-TTSGGGT-EEE-TTS-EEE--HHHHHHHHHHHTTTPEEE----S--TTT-SSS----

Sequence (184 aa):
MHLNNDDVEQVSQHGKGNQVEVLKLKVACLGGLVGCSLTWLARPMWEQEIPVATHGGLRGEQDAGLPHATVTRLVRADLDVVAGKHSAVPLRVIGAGRAEEGLRADWQAQLDTVQSEIGFQYIRMHGLLNDEMGVYTEDKDGHPQFNFQYVDVLYDALLARHIRPFVELTFMPSKLASGDSTIF

pLDDT: mean 72.32, std 27.02, range [27.95, 97.44]